Protein AF-A0A954RXR6-F1 (afdb_monomer)

Secondary structure (DSSP, 8-state):
-PPEEEEEEE-GGGHHHHHHHHHTT---HHHHHHHHHHHHH---EEEEE-SS-HHHHHHHHHHHHHHHHHTT--EEEEEE---TT-TT--GGG--HHHHHHHHHHHHHHHHHHHHHHHHHHS--PPPPPHHHHHHHHHHHHS-GGGS-HHHHHHHHHHHHHHHHHHHHHHHHHHSGGGGGHHHHHHHHHHTT-HHHHHHHHHHHHHHHHHT---S-HHHHHHHHHHS-TTTTHHHHHHHHT----HHHHHHHHHHHHHHHTT--

Radius of gyration: 27.46 Å; Cα contacts (8 Å, |Δi|>4): 231; chains: 1; bounding box: 42×41×80 Å

pLDDT: mean 80.25, std 19.99, range [37.34, 98.75]

Mean predicted aligned error: 12.58 Å

Foldseek 3Di:
DAWKKKWKFWQDPPCDPLVVVVCVVDPDPVVVVQSVVCNVPVDTDIDTDDDDDVLVVLVVVLVVVVSCVVSVTDMDMDIPRDPPVPVVDDRPDDDNVNSVVVSVVVVVVVVVVVVVVVVVVPDDDPPDPPLRVVLVVPPVPDDLVPDDLLSNLLVLLVLLVVQCVVPRVLSCCLDLSVLCLVVNLVSCVVLVVVQLSVLSVVSQVQLVVQPHRDSDNVNSVVSSVSDDPCNRVVSSVSVVPDPDPSSVSSSVVSVVVCVVVVVD

Nearest PDB structures (foldseek):
  1r6o-assembly1_C  TM=4.547E-01  e=3.604E+00  Escherichia coli
  4rjv-assembly2_C  TM=4.772E-01  e=6.068E+00  synthetic construct
  3d54-assembly1_J  TM=3.091E-01  e=2.926E+00  Thermotoga maritima

Sequence (264 aa):
MSVYSLELTIDAGDMAAKAFRAFKRFDNTVVMGTALQLMRERKPLSIHLDRPDRAEVLARLVKLLDELNQLGISHNISVNNVPRSSYLWNPSSWQHADVVSALAEAVAVREERRQAAERMKDYVPPETPPARKLLDQRWRDIEFSDLMASERNYIYIWAMRAEVYNGGFAAFFDNSTGDDVLETQSALTSIGSDDVRSILSDALQLLETAGGYSTDREVRWETTSQLAEDAFTELNERYYNTAEDVVGIAFRLVEADYESEGLL

Structure (mmCIF, N/CA/C/O backbone):
data_AF-A0A954RXR6-F1
#
_entry.id   AF-A0A954RXR6-F1
#
loop_
_atom_site.group_PDB
_atom_site.id
_atom_site.type_symbol
_atom_site.label_atom_id
_atom_site.label_alt_id
_atom_site.label_comp_id
_atom_site.label_asym_id
_atom_site.label_entity_id
_atom_site.label_seq_id
_atom_site.pdbx_PDB_ins_code
_atom_site.Cartn_x
_atom_site.Cartn_y
_atom_site.Cartn_z
_atom_site.occupancy
_atom_site.B_iso_or_equiv
_atom_site.auth_seq_id
_atom_site.auth_comp_id
_atom_site.auth_asym_id
_atom_site.auth_atom_id
_atom_site.pdbx_PDB_model_num
ATOM 1 N N . MET A 1 1 ? 5.296 9.891 25.918 1.00 37.62 1 MET A N 1
ATOM 2 C CA . MET A 1 1 ? 5.408 8.703 26.793 1.00 37.62 1 MET A CA 1
ATOM 3 C C . MET A 1 1 ? 4.105 8.612 27.581 1.00 37.62 1 MET A C 1
ATOM 5 O O . MET A 1 1 ? 3.841 9.508 28.367 1.00 37.62 1 MET A O 1
ATOM 9 N N . SER A 1 2 ? 3.223 7.656 27.277 1.00 37.34 2 SER A N 1
ATOM 10 C CA . SER A 1 2 ? 1.881 7.601 27.892 1.00 37.34 2 SER A CA 1
ATOM 11 C C . SER A 1 2 ? 1.914 6.763 29.170 1.00 37.34 2 SER A C 1
ATOM 13 O O . SER A 1 2 ? 2.226 5.567 29.094 1.00 37.34 2 SER A O 1
ATOM 15 N N . VAL A 1 3 ? 1.610 7.401 30.302 1.00 42.22 3 VAL A N 1
ATOM 16 C CA . VAL A 1 3 ? 1.493 6.800 31.640 1.00 42.22 3 VAL A CA 1
ATOM 17 C C . VAL A 1 3 ? 0.039 6.379 31.847 1.00 42.22 3 VAL A C 1
ATOM 19 O O . VAL A 1 3 ? -0.867 7.181 31.634 1.00 42.22 3 VAL A O 1
ATOM 22 N N . TYR A 1 4 ? -0.185 5.123 32.228 1.00 44.47 4 TYR A N 1
ATOM 23 C CA . TYR A 1 4 ? -1.515 4.590 32.528 1.00 44.47 4 TYR A CA 1
ATOM 24 C C . TYR A 1 4 ? -1.700 4.574 34.047 1.00 44.47 4 TYR A C 1
ATOM 26 O O . TYR A 1 4 ? -0.813 4.127 34.776 1.00 44.47 4 TYR A O 1
ATOM 34 N N . SER A 1 5 ? -2.843 5.051 34.537 1.00 45.97 5 SER A N 1
ATOM 35 C CA . SER A 1 5 ? -3.182 5.020 35.965 1.00 45.97 5 SER A CA 1
ATOM 36 C C . SER A 1 5 ? -4.445 4.196 36.179 1.00 45.97 5 SER A C 1
ATOM 38 O O . SER A 1 5 ? -5.494 4.528 35.626 1.00 45.97 5 SER A O 1
ATOM 40 N N . LEU A 1 6 ? -4.347 3.138 36.983 1.00 48.78 6 LEU A N 1
ATOM 41 C CA . LEU A 1 6 ? -5.498 2.349 37.404 1.00 48.78 6 LEU A CA 1
ATOM 42 C C . LEU A 1 6 ? -5.825 2.706 38.854 1.00 48.78 6 LEU A C 1
ATOM 44 O O . LEU A 1 6 ? -4.967 2.608 39.731 1.00 48.78 6 LEU A O 1
ATOM 48 N N . GLU A 1 7 ? -7.054 3.127 39.117 1.00 53.41 7 GLU A N 1
ATOM 49 C CA . GLU A 1 7 ? -7.506 3.428 40.472 1.00 53.41 7 GLU A CA 1
ATOM 50 C C . GLU A 1 7 ? -8.475 2.341 40.933 1.00 53.41 7 GLU A C 1
ATOM 52 O O . GLU A 1 7 ? -9.504 2.074 40.313 1.00 53.41 7 GLU A O 1
ATOM 57 N N . LEU A 1 8 ? -8.121 1.677 42.031 1.00 54.06 8 LEU A N 1
ATOM 58 C CA . LEU A 1 8 ? -8.953 0.681 42.686 1.00 54.06 8 LEU A CA 1
ATOM 59 C C . LEU A 1 8 ? -9.543 1.313 43.946 1.00 54.06 8 LEU A C 1
ATOM 61 O O . LEU A 1 8 ? -8.844 1.594 44.922 1.00 54.06 8 LEU A O 1
ATOM 65 N N . THR A 1 9 ? -10.854 1.514 43.952 1.00 56.56 9 THR A N 1
ATOM 66 C CA . THR A 1 9 ? -11.555 2.005 45.139 1.00 56.56 9 THR A CA 1
ATOM 67 C C . THR A 1 9 ? -12.177 0.823 45.873 1.00 56.56 9 THR A C 1
ATOM 69 O O . THR A 1 9 ? -13.014 0.111 45.321 1.00 56.56 9 THR A O 1
ATOM 72 N N . ILE A 1 10 ? -11.767 0.608 47.124 1.00 55.91 10 ILE A N 1
ATOM 73 C CA . ILE A 1 10 ? -12.285 -0.454 47.998 1.00 55.91 10 ILE A CA 1
ATOM 74 C C . ILE A 1 10 ? -13.088 0.206 49.124 1.00 55.91 10 ILE A C 1
ATOM 76 O O . ILE A 1 10 ? -12.590 1.130 49.769 1.00 55.91 10 ILE A O 1
ATOM 80 N N . ASP A 1 11 ? -14.322 -0.248 49.357 1.00 55.53 11 ASP A N 1
ATOM 81 C CA . ASP A 1 11 ? -15.199 0.336 50.378 1.00 55.53 11 ASP A CA 1
ATOM 82 C C . ASP A 1 11 ? -14.751 -0.068 51.796 1.00 55.53 11 ASP A C 1
ATOM 84 O O . ASP A 1 11 ? -14.522 -1.240 52.104 1.00 55.53 11 ASP A O 1
ATOM 88 N N . ALA A 1 12 ? -14.594 0.920 52.678 1.00 48.72 12 ALA A N 1
ATOM 89 C CA . ALA A 1 12 ? -13.871 0.791 53.942 1.00 48.72 12 ALA A CA 1
ATOM 90 C C . ALA A 1 12 ? -14.661 0.146 55.088 1.00 48.72 12 ALA A C 1
ATOM 92 O O . ALA A 1 12 ? -14.090 -0.086 56.157 1.00 48.72 12 ALA A O 1
ATOM 93 N N . GLY A 1 13 ? -15.943 -0.162 54.880 1.00 50.41 13 GLY A N 1
ATOM 94 C CA . GLY A 1 13 ? -16.860 -0.595 55.938 1.00 50.41 13 GLY A CA 1
ATOM 95 C C . GLY A 1 13 ? -16.486 -1.899 56.656 1.00 50.41 13 GLY A C 1
ATOM 96 O O . GLY A 1 13 ? -16.811 -2.039 57.831 1.00 50.41 13 GLY A O 1
ATOM 97 N N . ASP A 1 14 ? -15.767 -2.823 56.000 1.00 51.50 14 ASP A N 1
ATOM 98 C CA . ASP A 1 14 ? -15.504 -4.184 56.526 1.00 51.50 14 ASP A CA 1
ATOM 99 C C . ASP A 1 14 ? -14.027 -4.644 56.364 1.00 51.50 14 ASP A C 1
ATOM 101 O O . ASP A 1 14 ? -13.669 -5.814 56.532 1.00 51.50 14 ASP A O 1
ATOM 105 N N . MET A 1 15 ? -13.132 -3.709 56.014 1.00 55.62 15 MET A N 1
ATOM 106 C CA . MET A 1 15 ? -11.795 -4.003 55.471 1.00 55.62 15 MET A CA 1
ATOM 107 C C . MET A 1 15 ? -10.780 -4.561 56.478 1.00 55.62 15 MET A C 1
ATOM 109 O O . MET A 1 15 ? -10.054 -5.500 56.154 1.00 55.62 15 MET A O 1
ATOM 113 N N . ALA A 1 16 ? -10.672 -3.998 57.684 1.00 53.75 16 ALA A N 1
ATOM 114 C CA . ALA A 1 16 ? -9.469 -4.201 58.501 1.00 53.75 16 ALA A CA 1
ATOM 115 C C . ALA A 1 16 ? -9.267 -5.664 58.939 1.00 53.75 16 ALA A C 1
ATOM 117 O O . ALA A 1 16 ? -8.151 -6.173 58.924 1.00 53.75 16 ALA A O 1
ATOM 118 N N . ALA A 1 17 ? -10.342 -6.382 59.277 1.00 53.72 17 ALA A N 1
ATOM 119 C CA . ALA A 1 17 ? -10.245 -7.753 59.785 1.00 53.72 17 ALA A CA 1
ATOM 120 C C . ALA A 1 17 ? -10.218 -8.830 58.683 1.00 53.72 17 ALA A C 1
ATOM 122 O O . ALA A 1 17 ? -9.733 -9.945 58.919 1.00 53.72 17 ALA A O 1
ATOM 123 N N . LYS A 1 18 ? -10.762 -8.536 57.496 1.00 57.22 18 LYS A N 1
ATOM 124 C CA . LYS A 1 18 ? -10.796 -9.460 56.350 1.00 57.22 18 LYS A CA 1
ATOM 125 C C . LYS A 1 18 ? -9.555 -9.298 55.469 1.00 57.22 18 LYS A C 1
ATOM 127 O O . LYS A 1 18 ? -8.906 -10.300 55.173 1.00 57.22 18 LYS A O 1
ATOM 132 N N . ALA A 1 19 ? -9.139 -8.061 55.182 1.00 51.59 19 ALA A N 1
ATOM 133 C CA . ALA A 1 19 ? -7.899 -7.777 54.460 1.00 51.59 19 ALA A CA 1
ATOM 134 C C . ALA A 1 19 ? -6.672 -8.270 55.246 1.00 51.59 19 ALA A C 1
ATOM 136 O O . ALA A 1 19 ? -5.849 -9.002 54.712 1.00 51.59 19 ALA A O 1
ATOM 137 N N . PHE A 1 20 ? -6.586 -8.017 56.556 1.00 51.72 20 PHE A N 1
ATOM 138 C CA . PHE A 1 20 ? -5.444 -8.486 57.356 1.00 51.72 20 PHE A CA 1
ATOM 139 C C . PHE A 1 20 ? -5.279 -10.022 57.353 1.00 51.72 20 PHE A C 1
ATOM 141 O O . PHE A 1 20 ? -4.159 -10.529 57.411 1.00 51.72 20 PHE A O 1
ATOM 148 N N . ARG A 1 21 ? -6.378 -10.785 57.235 1.00 56.41 21 ARG A N 1
ATOM 149 C CA . ARG A 1 21 ? -6.345 -12.258 57.144 1.00 56.41 21 ARG A CA 1
ATOM 150 C C . ARG A 1 21 ? -5.925 -12.776 55.769 1.00 56.41 21 ARG A C 1
ATOM 152 O O . ARG A 1 21 ? -5.220 -13.781 55.710 1.00 56.41 21 ARG A O 1
ATOM 159 N N . ALA A 1 22 ? -6.322 -12.102 54.695 1.00 49.00 22 ALA A N 1
ATOM 160 C CA . ALA A 1 22 ? -5.914 -12.451 53.337 1.00 49.00 22 ALA A CA 1
ATOM 161 C C . ALA A 1 22 ? -4.432 -12.127 53.081 1.00 49.00 22 ALA A C 1
ATOM 163 O O . ALA A 1 22 ? -3.696 -12.946 52.539 1.00 49.00 22 ALA A O 1
ATOM 164 N N . PHE A 1 23 ? -3.961 -10.983 53.582 1.00 51.28 23 PHE A N 1
ATOM 165 C CA . PHE A 1 23 ? -2.607 -10.483 53.335 1.00 51.28 23 PHE A CA 1
ATOM 166 C C . PHE A 1 23 ? -1.520 -11.244 54.102 1.00 51.28 23 PHE A C 1
ATOM 168 O O . PHE A 1 23 ? -0.406 -11.380 53.609 1.00 51.28 23 PHE A O 1
ATOM 175 N N . LYS A 1 24 ? -1.832 -11.825 55.270 1.00 48.25 24 LYS A N 1
ATOM 176 C CA . LYS A 1 24 ? -0.881 -12.642 56.049 1.00 48.25 24 LYS A CA 1
ATOM 177 C C . LYS A 1 24 ? -0.437 -13.931 55.332 1.00 48.25 24 LYS A C 1
ATOM 179 O O . LYS A 1 24 ? 0.498 -14.581 55.787 1.00 48.25 24 LYS A O 1
ATOM 184 N N . ARG A 1 25 ? -1.119 -14.320 54.247 1.00 51.69 25 ARG A N 1
ATOM 185 C CA . ARG A 1 25 ? -0.745 -15.459 53.391 1.00 51.69 25 ARG A CA 1
ATOM 186 C C . ARG A 1 25 ? 0.240 -15.088 52.281 1.00 51.69 25 ARG A C 1
ATOM 188 O O . ARG A 1 25 ? 0.787 -15.990 51.656 1.00 51.69 25 ARG A O 1
ATOM 195 N N . PHE A 1 26 ? 0.472 -13.800 52.044 1.00 46.09 26 PHE A N 1
ATOM 196 C CA . PHE A 1 26 ? 1.378 -13.323 51.012 1.00 46.09 26 PHE A CA 1
ATOM 197 C C . PHE A 1 26 ? 2.662 -12.806 51.650 1.00 46.09 26 PHE A C 1
ATOM 199 O O . PHE A 1 26 ? 2.661 -11.801 52.357 1.00 46.09 26 PHE A O 1
ATOM 206 N N . ASP A 1 27 ? 3.771 -13.483 51.365 1.00 45.16 27 ASP A N 1
ATOM 207 C CA . ASP A 1 27 ? 5.121 -13.038 51.713 1.00 45.16 27 ASP A CA 1
ATOM 208 C C . ASP A 1 27 ? 5.550 -11.907 50.756 1.00 45.16 27 ASP A C 1
ATOM 210 O O . ASP A 1 27 ? 6.427 -12.059 49.910 1.00 45.16 27 ASP A O 1
ATOM 214 N N . ASN A 1 28 ? 4.807 -10.794 50.772 1.00 49.03 28 ASN A N 1
ATOM 215 C CA . ASN A 1 28 ? 4.998 -9.687 49.840 1.00 49.03 28 ASN A CA 1
ATOM 216 C C . ASN A 1 28 ? 4.894 -8.336 50.563 1.00 49.03 28 ASN A C 1
ATOM 218 O O . ASN A 1 28 ? 3.813 -7.817 50.856 1.00 49.03 28 ASN A O 1
ATOM 222 N N . THR A 1 29 ? 6.060 -7.773 50.869 1.00 47.12 29 THR A N 1
ATOM 223 C CA . THR A 1 29 ? 6.257 -6.577 51.702 1.00 47.12 29 THR A CA 1
ATOM 224 C C . THR A 1 29 ? 5.666 -5.302 51.101 1.00 47.12 29 THR A C 1
ATOM 226 O O . THR A 1 29 ? 5.204 -4.441 51.848 1.00 47.12 29 THR A O 1
ATOM 229 N N . VAL A 1 30 ? 5.605 -5.196 49.770 1.00 47.03 30 VAL A N 1
ATOM 230 C CA . VAL A 1 30 ? 5.020 -4.035 49.073 1.00 47.03 30 VAL A CA 1
ATOM 231 C C . VAL A 1 30 ? 3.515 -3.958 49.333 1.00 47.03 30 VAL A C 1
ATOM 233 O O . VAL A 1 30 ? 2.985 -2.920 49.715 1.00 47.03 30 VAL A O 1
ATOM 236 N N . VAL A 1 31 ? 2.840 -5.099 49.222 1.00 49.59 31 VAL A N 1
ATOM 237 C CA . VAL A 1 31 ? 1.384 -5.229 49.332 1.00 49.59 31 VAL A CA 1
ATOM 238 C C . VAL A 1 31 ? 0.925 -5.007 50.785 1.00 49.59 31 VAL A C 1
ATOM 240 O O . VAL A 1 31 ? -0.068 -4.321 51.028 1.00 49.59 31 VAL A O 1
ATOM 243 N N . MET A 1 32 ? 1.707 -5.471 51.768 1.00 48.19 32 MET A N 1
ATOM 244 C CA . MET A 1 32 ? 1.456 -5.216 53.194 1.00 48.19 32 MET A CA 1
ATOM 245 C C . MET A 1 32 ? 1.643 -3.735 53.578 1.00 48.19 32 MET A C 1
ATOM 247 O O . MET A 1 32 ? 0.837 -3.192 54.337 1.00 48.19 32 MET A O 1
ATOM 251 N N . GLY A 1 33 ? 2.669 -3.065 53.038 1.00 54.44 33 GLY A N 1
ATOM 252 C CA . GLY A 1 33 ? 2.893 -1.631 53.260 1.00 54.44 33 GLY A CA 1
ATOM 253 C C . GLY A 1 33 ? 1.735 -0.781 52.735 1.00 54.44 33 GLY A C 1
ATOM 254 O O . GLY A 1 33 ? 1.213 0.078 53.446 1.00 54.44 33 GLY A O 1
ATOM 255 N N . THR A 1 34 ? 1.258 -1.100 51.532 1.00 50.44 34 THR A N 1
ATOM 256 C CA . THR A 1 34 ? 0.109 -0.441 50.906 1.00 50.44 34 THR A CA 1
ATOM 257 C C . THR A 1 34 ? -1.194 -0.684 51.677 1.00 50.44 34 THR A C 1
ATOM 259 O O . THR A 1 34 ? -1.939 0.261 51.925 1.00 50.44 34 THR A O 1
ATOM 262 N N . ALA A 1 35 ? -1.458 -1.909 52.145 1.00 51.75 35 ALA A N 1
ATOM 263 C CA . ALA A 1 35 ? -2.649 -2.214 52.946 1.00 51.75 35 ALA A CA 1
ATOM 264 C C . ALA A 1 35 ? -2.675 -1.477 54.294 1.00 51.75 35 ALA A C 1
ATOM 266 O O . ALA A 1 35 ? -3.722 -0.979 54.712 1.00 51.75 35 ALA A O 1
ATOM 267 N N . LEU A 1 36 ? -1.527 -1.369 54.969 1.00 56.09 36 LEU A N 1
ATOM 268 C CA . LEU A 1 36 ? -1.397 -0.600 56.210 1.00 56.09 36 LEU A CA 1
ATOM 269 C C . LEU A 1 36 ? -1.614 0.899 55.981 1.00 56.09 36 LEU A C 1
ATOM 271 O O . LEU A 1 36 ? -2.236 1.560 56.814 1.00 56.09 36 LEU A O 1
ATOM 275 N N . GLN A 1 37 ? -1.160 1.429 54.845 1.00 55.00 37 GLN A N 1
ATOM 276 C CA . GLN A 1 37 ? -1.387 2.824 54.479 1.00 55.00 37 GLN A CA 1
ATOM 277 C C . GLN A 1 37 ? -2.867 3.109 54.173 1.00 55.00 37 GLN A C 1
ATOM 279 O O . GLN A 1 37 ? -3.419 4.090 54.673 1.00 55.00 37 GLN A O 1
ATOM 284 N N . LEU A 1 38 ? -3.551 2.206 53.467 1.00 52.38 38 LEU A N 1
ATOM 285 C CA . LEU A 1 38 ? -4.991 2.302 53.190 1.00 52.38 38 LEU A CA 1
ATOM 286 C C . LEU A 1 38 ? -5.844 2.228 54.461 1.00 52.38 38 LEU A C 1
ATOM 288 O O . LEU A 1 38 ? -6.765 3.028 54.639 1.00 52.38 38 LEU A O 1
ATOM 292 N N . MET A 1 39 ? -5.504 1.314 55.377 1.00 54.66 39 MET A N 1
ATOM 293 C CA . MET A 1 39 ? -6.164 1.206 56.682 1.00 54.66 39 MET A CA 1
ATOM 294 C C . MET A 1 39 ? -6.007 2.482 57.519 1.00 54.66 39 MET A C 1
ATOM 296 O O . MET A 1 39 ? -6.901 2.820 58.295 1.00 54.66 39 MET A O 1
ATOM 300 N N . ARG A 1 40 ? -4.890 3.202 57.358 1.00 58.88 40 ARG A N 1
ATOM 301 C CA . ARG A 1 40 ? -4.598 4.430 58.104 1.00 58.88 40 ARG A CA 1
ATOM 302 C C . ARG A 1 40 ? -5.270 5.668 57.510 1.00 58.88 40 ARG A C 1
ATOM 304 O O . ARG A 1 40 ? -5.660 6.551 58.268 1.00 58.88 40 ARG A O 1
ATOM 311 N N . GLU A 1 41 ? -5.406 5.741 56.188 1.00 58.28 41 GLU A N 1
ATOM 312 C CA . GLU A 1 41 ? -5.850 6.962 55.502 1.00 58.28 41 GLU A CA 1
ATOM 313 C C . GLU A 1 41 ? -7.317 6.941 55.036 1.00 58.28 41 GLU A C 1
ATOM 315 O O . GLU A 1 41 ? -7.840 8.004 54.711 1.00 58.28 41 GLU A O 1
ATOM 320 N N . ARG A 1 42 ? -8.001 5.780 55.018 1.00 62.69 42 ARG A N 1
ATOM 321 C CA . ARG A 1 42 ? -9.360 5.616 54.440 1.00 62.69 42 ARG A CA 1
ATOM 322 C C . ARG A 1 42 ? -9.491 6.183 53.013 1.00 62.69 42 ARG A C 1
ATOM 324 O O . ARG A 1 42 ? -10.559 6.649 52.624 1.00 62.69 42 ARG A O 1
ATOM 331 N N . LYS A 1 43 ? -8.402 6.182 52.244 1.00 56.75 43 LYS A N 1
ATOM 332 C CA . LYS A 1 43 ? -8.368 6.687 50.867 1.00 56.75 43 LYS A CA 1
ATOM 333 C C . LYS A 1 43 ? -8.489 5.540 49.855 1.00 56.75 43 LYS A C 1
ATOM 335 O O . LYS A 1 43 ? -8.107 4.418 50.190 1.00 56.75 43 LYS A O 1
ATOM 340 N N . PRO A 1 44 ? -8.984 5.817 48.634 1.00 54.59 44 PRO A N 1
ATOM 341 C CA . PRO A 1 44 ? -8.892 4.883 47.515 1.00 54.59 44 PRO A CA 1
ATOM 342 C C . PRO A 1 44 ? -7.437 4.479 47.240 1.00 54.59 44 PRO A C 1
ATOM 344 O O . PRO A 1 44 ? -6.515 5.267 47.466 1.00 54.59 44 PRO A O 1
ATOM 347 N N . LEU A 1 45 ? -7.232 3.258 46.743 1.00 56.28 45 LEU A N 1
ATOM 348 C CA . LEU A 1 45 ? -5.922 2.778 46.322 1.00 56.28 45 LEU A CA 1
ATOM 349 C C . LEU A 1 45 ? -5.685 3.146 44.853 1.00 56.28 45 LEU A C 1
ATOM 351 O O . LEU A 1 45 ? -6.220 2.503 43.954 1.00 56.28 45 LEU A O 1
ATOM 355 N N . SER A 1 46 ? -4.823 4.124 44.591 1.00 55.53 46 SER A N 1
ATOM 356 C CA . SER A 1 46 ? -4.350 4.394 43.228 1.00 55.53 46 SER A CA 1
ATOM 357 C C . SER A 1 46 ? -3.098 3.558 42.948 1.00 55.53 46 SER A C 1
ATOM 359 O O . SER A 1 46 ? -2.074 3.716 43.616 1.00 55.53 46 SER A O 1
ATOM 361 N N . ILE A 1 47 ? -3.170 2.644 41.975 1.00 57.97 47 ILE A N 1
ATOM 362 C CA . ILE A 1 47 ? -2.027 1.847 41.516 1.00 57.97 47 ILE A CA 1
ATOM 363 C C . ILE A 1 47 ? -1.509 2.481 40.222 1.00 57.97 47 ILE A C 1
ATOM 365 O O . ILE A 1 47 ? -2.100 2.355 39.147 1.00 57.97 47 ILE A O 1
ATOM 369 N N . HIS A 1 48 ? -0.375 3.170 40.319 1.00 53.09 48 HIS A N 1
ATOM 370 C CA . HIS A 1 48 ? 0.314 3.698 39.147 1.00 53.09 48 HIS A CA 1
ATOM 371 C C . HIS A 1 48 ? 1.131 2.593 38.480 1.00 53.09 48 HIS A C 1
ATOM 373 O O . HIS A 1 48 ? 1.967 1.954 39.117 1.00 53.09 48 HIS A O 1
ATOM 379 N N . LEU A 1 49 ? 0.871 2.364 37.194 1.00 56.06 49 LEU A N 1
ATOM 380 C CA . LEU A 1 49 ? 1.502 1.308 36.413 1.00 56.06 49 LEU A CA 1
ATOM 381 C C . LEU A 1 49 ? 2.419 1.947 35.374 1.00 56.06 49 LEU A C 1
ATOM 383 O O . LEU A 1 49 ? 2.035 2.153 34.220 1.00 56.06 49 LEU A O 1
ATOM 387 N N . ASP A 1 50 ? 3.639 2.266 35.797 1.00 44.50 50 ASP A N 1
ATOM 388 C CA . ASP A 1 50 ? 4.722 2.587 34.871 1.00 44.50 50 ASP A CA 1
ATOM 389 C C . ASP A 1 50 ? 5.285 1.273 34.288 1.00 44.50 50 ASP A C 1
ATOM 391 O O . ASP A 1 50 ? 5.498 0.300 35.003 1.00 44.50 50 ASP A O 1
ATOM 395 N N . ARG A 1 51 ? 5.411 1.211 32.959 1.00 58.84 51 ARG A N 1
ATOM 396 C CA . ARG A 1 51 ? 5.638 0.021 32.090 1.00 58.84 51 ARG A CA 1
ATOM 397 C C . ARG A 1 51 ? 6.829 -0.910 32.472 1.00 58.84 51 ARG A C 1
ATOM 399 O O . ARG A 1 51 ? 7.705 -0.444 33.192 1.00 58.84 51 ARG A O 1
ATOM 406 N N . PRO A 1 52 ? 7.010 -2.125 31.863 1.00 52.25 52 PRO A N 1
ATOM 407 C CA . PRO A 1 52 ? 6.165 -2.900 30.936 1.00 52.25 52 PRO A CA 1
ATOM 408 C C . PRO A 1 52 ? 6.006 -4.391 31.341 1.00 52.25 52 PRO A C 1
ATOM 410 O O . PRO A 1 52 ? 6.906 -5.193 31.137 1.00 52.25 52 PRO A O 1
ATOM 413 N N . ASP A 1 53 ? 4.820 -4.803 31.770 1.00 60.62 53 ASP A N 1
ATOM 414 C CA . ASP A 1 53 ? 4.193 -6.044 31.289 1.00 60.62 53 ASP A CA 1
ATOM 415 C C . ASP A 1 53 ? 2.708 -5.939 31.633 1.00 60.62 53 ASP A C 1
ATOM 417 O O . ASP A 1 53 ? 2.257 -6.320 32.714 1.00 60.62 53 ASP A O 1
ATOM 421 N N . ARG A 1 54 ? 1.940 -5.322 30.725 1.00 63.03 54 ARG A N 1
ATOM 422 C CA . ARG A 1 54 ? 0.499 -5.112 30.924 1.00 63.03 54 ARG A CA 1
ATOM 423 C C . ARG A 1 54 ? -0.210 -6.408 31.296 1.00 63.03 54 ARG A C 1
ATOM 425 O O . ARG A 1 54 ? -1.101 -6.373 32.129 1.00 63.03 54 ARG A O 1
ATOM 432 N N . ALA A 1 55 ? 0.191 -7.531 30.708 1.00 57.50 55 ALA A N 1
ATOM 433 C CA . ALA A 1 55 ? -0.453 -8.808 30.963 1.00 57.50 55 ALA A CA 1
ATOM 434 C C . ALA A 1 55 ? -0.111 -9.351 32.358 1.00 57.50 55 ALA A C 1
ATOM 436 O O . ALA A 1 55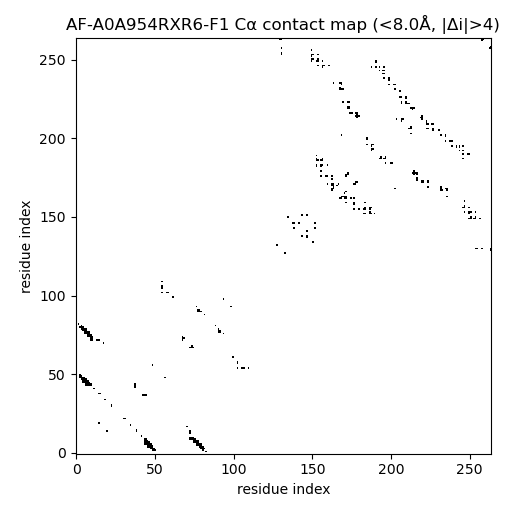 ? -0.999 -9.866 33.027 1.00 57.50 55 ALA A O 1
ATOM 437 N N . GLU A 1 56 ? 1.122 -9.185 32.845 1.00 64.69 56 GLU A N 1
ATOM 438 C CA . GLU A 1 56 ? 1.467 -9.581 34.219 1.00 64.69 56 GLU A CA 1
ATOM 439 C C . GLU A 1 56 ? 0.739 -8.716 35.254 1.00 64.69 56 GLU A C 1
ATOM 441 O O . GLU A 1 56 ? 0.180 -9.218 36.230 1.00 64.69 56 GLU A O 1
ATOM 446 N N . VAL A 1 57 ? 0.711 -7.407 35.021 1.00 67.06 57 VAL A N 1
ATOM 447 C CA . VAL A 1 57 ? 0.017 -6.455 35.885 1.00 67.06 57 VAL A CA 1
ATOM 448 C C . VAL A 1 57 ? -1.482 -6.740 35.933 1.00 67.06 57 VAL A C 1
ATOM 450 O O . VAL A 1 57 ? -2.062 -6.781 37.017 1.00 67.06 57 VAL A O 1
ATOM 453 N N . LEU A 1 58 ? -2.105 -6.982 34.781 1.00 65.06 58 LEU A N 1
ATOM 454 C CA . LEU A 1 58 ? -3.522 -7.311 34.720 1.00 65.06 58 LEU A CA 1
ATOM 455 C C . LEU A 1 58 ? -3.816 -8.691 35.328 1.00 65.06 58 LEU A C 1
ATOM 457 O O . LEU A 1 58 ? -4.809 -8.828 36.033 1.00 65.06 58 LEU A O 1
ATOM 461 N N . ALA A 1 59 ? -2.943 -9.690 35.151 1.00 67.31 59 ALA A N 1
ATOM 462 C CA . ALA A 1 59 ? -3.084 -10.994 35.807 1.00 67.31 59 ALA A CA 1
ATOM 463 C C . ALA A 1 59 ? -3.019 -10.879 37.338 1.00 67.31 59 ALA A C 1
ATOM 465 O O . ALA A 1 59 ? -3.808 -11.503 38.050 1.00 67.31 59 ALA A O 1
ATOM 466 N N . ARG A 1 60 ? -2.114 -10.040 37.859 1.00 70.81 60 ARG A N 1
ATOM 467 C CA . ARG A 1 60 ? -2.049 -9.718 39.293 1.00 70.81 60 ARG A CA 1
ATOM 468 C C . ARG A 1 60 ? -3.301 -8.980 39.763 1.00 70.81 60 ARG A C 1
ATOM 470 O O . ARG A 1 60 ? -3.776 -9.261 40.860 1.00 70.81 60 ARG A O 1
ATOM 477 N N . LEU A 1 61 ? -3.837 -8.074 38.942 1.00 71.88 61 LEU A N 1
ATOM 478 C CA . LEU A 1 61 ? -5.074 -7.360 39.240 1.00 71.88 61 LEU A CA 1
ATOM 479 C C . LEU A 1 61 ? -6.259 -8.328 39.311 1.00 71.88 61 LEU A C 1
ATOM 481 O O . LEU A 1 61 ? -6.938 -8.343 40.325 1.00 71.88 61 LEU A O 1
ATOM 485 N N . VAL A 1 62 ? -6.467 -9.192 38.315 1.00 70.88 62 VAL A N 1
ATOM 486 C CA . VAL A 1 62 ? -7.577 -10.163 38.330 1.00 70.88 62 VAL A CA 1
ATOM 487 C C . VAL A 1 62 ? -7.484 -11.122 39.508 1.00 70.88 62 VAL A C 1
ATOM 489 O O . VAL A 1 62 ? -8.477 -11.316 40.202 1.00 70.88 62 VAL A O 1
ATOM 492 N N . LYS A 1 63 ? -6.285 -11.616 39.833 1.00 75.50 63 LYS A N 1
ATOM 493 C CA . LYS A 1 63 ? -6.090 -12.425 41.041 1.00 75.50 63 LYS A CA 1
ATOM 494 C C . LYS A 1 63 ? -6.492 -11.672 42.317 1.00 75.50 63 LYS A C 1
ATOM 496 O O . LYS A 1 63 ? -7.146 -12.245 43.184 1.00 75.50 63 LYS A O 1
ATOM 501 N N . LEU A 1 64 ? -6.119 -10.396 42.434 1.00 74.50 64 LEU A N 1
ATOM 502 C CA . LEU A 1 64 ? -6.509 -9.557 43.569 1.00 74.50 64 LEU A CA 1
ATOM 503 C C . LEU A 1 64 ? -8.034 -9.381 43.639 1.00 74.50 64 LEU A C 1
ATOM 505 O O . LEU A 1 64 ? -8.603 -9.483 44.723 1.00 74.50 64 LEU A O 1
ATOM 509 N N . LEU A 1 65 ? -8.698 -9.139 42.507 1.00 73.12 65 LEU A N 1
ATOM 510 C CA . LEU A 1 65 ? -10.151 -8.954 42.450 1.00 73.12 65 LEU A CA 1
ATOM 511 C C . LEU A 1 65 ? -10.911 -10.237 42.817 1.00 73.12 65 LEU A C 1
ATOM 513 O O . LEU A 1 65 ? -11.844 -10.181 43.619 1.00 73.12 65 LEU A O 1
ATOM 517 N N . ASP A 1 66 ? -10.474 -11.393 42.312 1.00 73.31 66 ASP A N 1
ATOM 518 C CA . ASP A 1 66 ? -11.040 -12.700 42.665 1.00 73.31 66 ASP A CA 1
ATOM 519 C C . ASP A 1 66 ? -10.935 -12.972 44.171 1.00 73.31 66 ASP A C 1
ATOM 521 O O . ASP A 1 66 ? -11.886 -13.439 44.802 1.00 73.31 66 ASP A O 1
ATOM 525 N N . GLU A 1 67 ? -9.798 -12.640 44.781 1.00 70.00 67 GLU A N 1
ATOM 526 C CA . GLU A 1 67 ? -9.591 -12.800 46.221 1.00 70.00 67 GLU A CA 1
ATOM 527 C C . GLU A 1 67 ? -10.453 -11.828 47.043 1.00 70.00 67 GLU A C 1
ATOM 529 O O . GLU A 1 67 ? -11.036 -12.232 48.053 1.00 70.00 67 GLU A O 1
ATOM 534 N N . LEU A 1 68 ? -10.601 -10.570 46.608 1.00 70.56 68 LEU A N 1
ATOM 535 C CA . LEU A 1 68 ? -11.520 -9.612 47.237 1.00 70.56 68 LEU A CA 1
ATOM 536 C C . LEU A 1 68 ? -12.974 -10.108 47.167 1.00 70.56 68 LEU A C 1
ATOM 538 O O . LEU A 1 68 ? -13.683 -10.058 48.177 1.00 70.56 68 LEU A O 1
ATOM 542 N N . ASN A 1 69 ? -13.390 -10.668 46.028 1.00 70.12 69 ASN A N 1
ATOM 543 C CA . ASN A 1 69 ? -14.708 -11.279 45.852 1.00 70.12 69 ASN A CA 1
ATOM 544 C C . ASN A 1 69 ? -14.926 -12.471 46.796 1.00 70.12 69 ASN A C 1
ATOM 546 O O . ASN A 1 69 ? -15.956 -12.541 47.467 1.00 70.12 69 ASN A O 1
ATOM 550 N N . GLN A 1 70 ? -13.950 -13.377 46.925 1.00 73.75 70 GLN A N 1
ATOM 551 C CA . GLN A 1 70 ? -14.033 -14.523 47.846 1.00 73.75 70 GLN A CA 1
ATOM 552 C C . GLN A 1 70 ? -14.168 -14.106 49.319 1.00 73.75 70 GLN A C 1
ATOM 554 O O . GLN A 1 70 ? -14.736 -14.840 50.130 1.00 73.75 70 GLN A O 1
ATOM 559 N N . LEU A 1 71 ? -13.663 -12.926 49.679 1.00 70.81 71 LEU A N 1
ATOM 560 C CA . LEU A 1 71 ? -13.780 -12.354 51.022 1.00 70.81 71 LEU A CA 1
ATOM 561 C C . LEU A 1 71 ? -15.084 -11.562 51.229 1.00 70.81 71 LEU A C 1
ATOM 563 O O . LEU A 1 71 ? -15.335 -11.078 52.340 1.00 70.81 71 LEU A O 1
ATOM 567 N N . GLY A 1 72 ? -15.909 -11.432 50.185 1.00 76.06 72 GLY A N 1
ATOM 568 C CA . GLY A 1 72 ? -17.123 -10.620 50.181 1.00 76.06 72 GLY A CA 1
ATOM 569 C C . GLY A 1 72 ? -16.834 -9.122 50.290 1.00 76.06 72 GLY A C 1
ATOM 570 O O . GLY A 1 72 ? -17.592 -8.410 50.945 1.00 76.06 72 GLY A O 1
ATOM 571 N N . ILE A 1 73 ? -15.707 -8.659 49.737 1.00 69.25 73 ILE A N 1
ATOM 572 C CA . ILE A 1 73 ? -15.303 -7.250 49.754 1.00 69.25 73 ILE A CA 1
ATOM 573 C C . ILE A 1 73 ? -15.724 -6.594 48.435 1.00 69.25 73 ILE A C 1
ATOM 575 O O . ILE A 1 73 ? -15.152 -6.868 47.376 1.00 69.25 73 ILE A O 1
ATOM 579 N N . SER A 1 74 ? -16.697 -5.687 48.518 1.00 70.44 74 SER A N 1
ATOM 580 C CA . SER A 1 74 ? -17.114 -4.849 47.393 1.00 70.44 74 SER A CA 1
ATOM 581 C C . SER A 1 74 ? -15.990 -3.903 46.965 1.00 70.44 74 SER A C 1
ATOM 583 O O . SER A 1 74 ? -15.326 -3.279 47.798 1.00 70.44 74 SER A O 1
ATOM 585 N N . HIS A 1 75 ? -15.792 -3.775 45.659 1.00 70.38 75 HIS A N 1
ATOM 586 C CA . HIS A 1 75 ? -14.760 -2.935 45.065 1.00 70.38 75 HIS A CA 1
ATOM 587 C C . HIS A 1 75 ? -15.246 -2.356 43.734 1.00 70.38 75 HIS A C 1
ATOM 589 O O . HIS A 1 75 ? -16.074 -2.960 43.058 1.00 70.38 75 HIS A O 1
ATOM 595 N N . ASN A 1 76 ? -14.705 -1.197 43.361 1.00 65.56 76 ASN A N 1
ATOM 596 C CA . ASN A 1 76 ? -14.916 -0.557 42.065 1.00 65.56 76 ASN A CA 1
ATOM 597 C C . ASN A 1 76 ? -13.561 -0.272 41.415 1.00 65.56 76 ASN A C 1
ATOM 599 O O . ASN A 1 76 ? -12.625 0.176 42.084 1.00 65.56 76 ASN A O 1
ATOM 603 N N . ILE A 1 77 ? -13.467 -0.505 40.108 1.00 63.62 77 ILE A N 1
ATOM 604 C CA . ILE A 1 77 ? -12.266 -0.239 39.314 1.00 63.62 77 ILE A CA 1
ATOM 605 C C . ILE A 1 77 ? -12.570 0.922 38.384 1.00 63.62 77 ILE A C 1
ATOM 607 O O . ILE A 1 77 ? -13.520 0.854 37.610 1.00 63.62 77 ILE A O 1
ATOM 611 N N . SER A 1 78 ? -11.746 1.963 38.424 1.00 59.66 78 SER A N 1
ATOM 612 C CA . SER A 1 78 ? -11.730 2.998 37.397 1.00 59.66 78 SER A CA 1
ATOM 613 C C . SER A 1 78 ? -10.376 3.000 36.693 1.00 59.66 78 SER A C 1
ATOM 615 O O . SER A 1 78 ? -9.310 2.932 37.308 1.00 59.66 78 SER A O 1
ATOM 617 N N . VAL A 1 79 ? -10.409 3.064 35.363 1.00 57.47 79 VAL A N 1
ATOM 618 C CA . VAL A 1 79 ? -9.202 3.215 34.545 1.00 57.47 79 VAL A CA 1
ATOM 619 C C . VAL A 1 79 ? -9.161 4.651 34.047 1.00 57.47 79 VAL A C 1
ATOM 621 O O . VAL A 1 79 ? -10.014 5.062 33.265 1.00 57.47 79 VAL A O 1
ATOM 624 N N . ASN A 1 80 ? -8.176 5.421 34.502 1.00 52.72 80 ASN A N 1
ATOM 625 C CA . ASN A 1 80 ? -8.008 6.820 34.120 1.00 52.72 80 ASN A CA 1
ATOM 626 C C . ASN A 1 80 ? -6.839 6.960 33.127 1.00 52.72 80 ASN A C 1
ATOM 628 O O . ASN A 1 80 ? -5.865 6.207 33.186 1.00 52.72 80 ASN A O 1
ATOM 632 N N . ASN A 1 81 ? -6.913 7.953 32.232 1.00 48.03 81 ASN A N 1
ATOM 633 C CA . ASN A 1 81 ? -5.880 8.269 31.227 1.00 48.03 81 ASN A CA 1
ATOM 634 C C . ASN A 1 81 ? -5.630 7.182 30.160 1.00 48.03 81 ASN A C 1
ATOM 636 O O . ASN A 1 81 ? -4.486 6.869 29.823 1.00 48.03 81 ASN A O 1
ATOM 640 N N . VAL A 1 82 ? -6.697 6.634 29.573 1.00 50.78 82 VAL A N 1
ATOM 641 C CA . VAL A 1 82 ? -6.586 5.867 28.322 1.00 50.78 82 VAL A CA 1
ATOM 642 C C . VAL A 1 82 ? -6.342 6.859 27.164 1.00 50.78 82 VAL A C 1
ATOM 644 O O . VAL A 1 82 ? -7.053 7.863 27.084 1.00 50.78 82 VAL A O 1
ATOM 647 N N . PRO A 1 83 ? -5.336 6.662 26.286 1.00 39.84 83 PRO A N 1
ATOM 648 C CA . PRO A 1 83 ? -5.100 7.551 25.150 1.00 39.84 83 PRO A CA 1
ATOM 649 C C . PRO A 1 83 ? -6.362 7.712 24.299 1.00 39.84 83 PRO A C 1
ATOM 651 O O . PRO A 1 83 ? -7.062 6.734 24.032 1.00 39.84 83 PRO A O 1
ATOM 654 N N . ARG A 1 84 ? -6.621 8.939 23.830 1.00 41.16 84 ARG A N 1
ATOM 655 C CA . ARG A 1 84 ? -7.794 9.250 22.997 1.00 41.16 84 ARG A CA 1
ATOM 656 C C . ARG A 1 84 ? -7.898 8.363 21.753 1.00 41.16 84 ARG A C 1
ATOM 658 O O . ARG A 1 84 ? -9.001 8.047 21.366 1.00 41.16 84 ARG A O 1
ATOM 665 N N . SER A 1 85 ? -6.807 7.848 21.186 1.00 39.62 85 SER A N 1
ATOM 666 C CA . SER A 1 85 ? -6.862 6.955 20.011 1.00 39.62 85 SER A CA 1
ATOM 667 C C . SER A 1 85 ? -7.481 5.566 20.265 1.00 39.62 85 SER A C 1
ATOM 669 O O . SER A 1 85 ? -7.493 4.733 19.370 1.00 39.62 85 SER A O 1
ATOM 671 N N . SER A 1 86 ? -7.983 5.291 21.471 1.00 43.34 86 SER A N 1
ATOM 672 C CA . SER A 1 86 ? -8.673 4.047 21.844 1.00 43.34 86 SER A CA 1
ATOM 673 C C . SER A 1 86 ? -10.123 4.317 22.270 1.00 43.34 86 SER A C 1
ATOM 675 O O . SER A 1 86 ? -10.560 3.868 23.325 1.00 43.34 86 SER A O 1
ATOM 677 N N . TYR A 1 87 ? -10.885 5.054 21.451 1.00 41.94 87 TYR A N 1
ATOM 678 C CA . TYR A 1 87 ? -12.293 5.417 21.710 1.00 41.94 87 TYR A CA 1
ATOM 679 C C . TYR A 1 87 ? -13.267 4.228 21.854 1.00 41.94 87 TYR A C 1
ATOM 681 O O . TYR A 1 87 ? -14.404 4.430 22.266 1.00 41.94 87 TYR A O 1
ATOM 689 N N . LEU A 1 88 ? -12.818 2.988 21.629 1.00 43.75 88 LEU A N 1
ATOM 690 C CA . LEU A 1 88 ? -13.567 1.775 21.990 1.00 43.75 88 LEU A CA 1
ATOM 691 C C . LEU A 1 88 ? -13.549 1.463 23.503 1.00 43.75 88 LEU A C 1
ATOM 693 O O . LEU A 1 88 ? -14.220 0.538 23.949 1.00 43.75 88 LEU A O 1
ATOM 697 N N . TRP A 1 89 ? -12.795 2.215 24.311 1.00 49.88 89 TRP A N 1
ATOM 698 C CA . TRP A 1 89 ? -12.598 1.948 25.737 1.00 49.88 89 TRP A CA 1
ATOM 699 C C . TRP A 1 89 ? -13.168 3.090 26.589 1.00 49.88 89 TRP A C 1
ATOM 701 O O . TRP A 1 89 ? -12.466 4.054 26.894 1.00 49.88 89 TRP A O 1
ATOM 711 N N . ASN A 1 90 ? -14.438 2.986 27.001 1.00 48.91 90 ASN A N 1
ATOM 712 C CA . ASN A 1 90 ? -15.030 3.860 28.025 1.00 48.91 90 ASN A CA 1
ATOM 713 C C . ASN A 1 90 ? -15.156 3.119 29.377 1.00 48.91 90 ASN A C 1
ATOM 715 O O . ASN A 1 90 ? -16.176 2.477 29.632 1.00 48.91 90 ASN A O 1
ATOM 719 N N . PRO A 1 91 ? -14.150 3.212 30.266 1.00 53.44 91 PRO A N 1
ATOM 720 C CA . PRO A 1 91 ? -14.082 2.439 31.509 1.00 53.44 91 PRO A CA 1
ATOM 721 C C . PRO A 1 91 ? -15.027 2.916 32.621 1.00 53.44 91 PRO A C 1
ATOM 723 O O . PRO A 1 91 ? -15.096 2.278 33.666 1.00 53.44 91 PRO A O 1
ATOM 726 N N . SER A 1 92 ? -15.775 4.010 32.432 1.00 50.38 92 SER A N 1
ATOM 727 C CA . SER A 1 92 ? -16.644 4.580 33.480 1.00 50.38 92 SER A CA 1
ATOM 728 C C . SER A 1 92 ? -17.852 3.708 33.868 1.00 50.38 92 SER A C 1
ATOM 730 O O . SER A 1 92 ? -18.574 4.050 34.802 1.00 50.38 92 SER A O 1
ATOM 732 N N . SER A 1 93 ? -18.065 2.581 33.183 1.00 56.47 93 SER A N 1
ATOM 733 C CA . SER A 1 93 ? -19.191 1.660 33.407 1.00 56.47 93 SER A CA 1
ATOM 734 C C . SER A 1 93 ? -18.797 0.181 33.461 1.00 56.47 93 SER A C 1
ATOM 736 O O . SER A 1 93 ? -19.680 -0.671 33.532 1.00 56.47 93 SER A O 1
ATOM 738 N N . TRP A 1 94 ? -17.499 -0.137 33.432 1.00 60.06 94 TRP A N 1
ATOM 739 C CA . TRP A 1 94 ? -17.054 -1.526 33.338 1.00 60.06 94 TRP A CA 1
ATOM 740 C C . TRP A 1 94 ? -17.358 -2.279 34.628 1.00 60.06 94 TRP A C 1
ATOM 742 O O . TRP A 1 94 ? -16.918 -1.905 35.717 1.00 60.06 94 TRP A O 1
ATOM 752 N N . GLN A 1 95 ? -18.101 -3.368 34.491 1.00 70.19 95 GLN A N 1
ATOM 753 C CA . GLN A 1 95 ? -18.285 -4.331 35.558 1.00 70.19 95 GLN A CA 1
ATOM 754 C C . GLN A 1 95 ? -17.067 -5.256 35.625 1.00 70.19 95 GLN A C 1
ATOM 756 O O . GLN A 1 95 ? -16.272 -5.361 34.690 1.00 70.19 95 GLN A O 1
ATOM 761 N N . HIS A 1 96 ? -16.926 -5.979 36.738 1.00 64.75 96 HIS A N 1
ATOM 762 C CA . HIS A 1 96 ? -15.867 -6.978 36.912 1.00 64.75 96 HIS A CA 1
ATOM 763 C C . HIS A 1 96 ? -15.782 -7.957 35.724 1.00 64.75 96 HIS A C 1
ATOM 765 O O . HIS A 1 96 ? -14.689 -8.321 35.298 1.00 64.75 96 HIS A O 1
ATOM 771 N N . ALA A 1 97 ? -16.931 -8.340 35.156 1.00 70.56 97 ALA A N 1
ATOM 772 C CA . ALA A 1 97 ? -17.006 -9.216 33.989 1.00 70.56 97 ALA A CA 1
ATOM 773 C C . ALA A 1 97 ? -16.309 -8.629 32.746 1.00 70.56 97 ALA A C 1
ATOM 775 O O . ALA A 1 97 ? -15.601 -9.362 32.059 1.00 70.56 97 ALA A O 1
ATOM 776 N N . ASP A 1 98 ? -16.432 -7.321 32.503 1.00 71.19 98 ASP A N 1
ATOM 777 C CA . ASP A 1 98 ? -15.828 -6.649 31.344 1.00 71.19 98 ASP A CA 1
ATOM 778 C C . ASP A 1 98 ? -14.297 -6.618 31.460 1.00 71.19 98 ASP A C 1
ATOM 780 O O . ASP A 1 9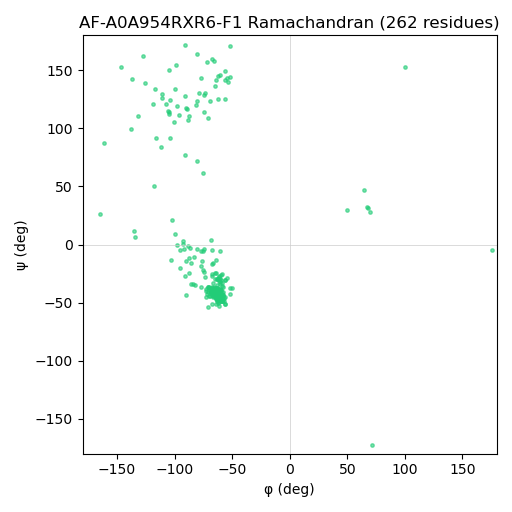8 ? -13.579 -6.908 30.504 1.00 71.19 98 ASP A O 1
ATOM 784 N N . VAL A 1 99 ? -13.781 -6.359 32.669 1.00 67.94 99 VAL A N 1
ATOM 785 C CA . VAL A 1 99 ? -12.336 -6.374 32.961 1.00 67.94 99 VAL A CA 1
ATOM 786 C C . VAL A 1 99 ? -11.754 -7.779 32.804 1.00 67.94 99 VAL A C 1
ATOM 788 O O . VAL A 1 99 ? -10.675 -7.942 32.230 1.00 67.94 99 VAL A O 1
ATOM 791 N N . VAL A 1 100 ? -12.463 -8.800 33.294 1.00 72.31 100 VAL A N 1
ATOM 792 C CA . VAL A 1 100 ? -12.049 -10.202 33.151 1.00 72.31 100 VAL A CA 1
ATOM 793 C C . VAL A 1 100 ? -12.063 -10.626 31.680 1.00 72.31 100 VAL A C 1
ATOM 795 O O . VAL A 1 100 ? -11.106 -11.262 31.237 1.00 72.31 100 VAL A O 1
ATOM 798 N N . SER A 1 101 ? -13.085 -10.235 30.910 1.00 73.56 101 SER A N 1
ATOM 799 C CA . SER A 1 101 ? -13.175 -10.530 29.472 1.00 73.56 101 SER A CA 1
ATOM 800 C C . SER A 1 101 ? -12.027 -9.887 28.692 1.00 73.56 101 SER A C 1
ATOM 802 O O . SER A 1 101 ? -11.289 -10.577 27.991 1.00 73.56 101 SER A O 1
ATOM 804 N N . ALA A 1 102 ? -11.794 -8.587 28.895 1.00 72.31 102 ALA A N 1
ATOM 805 C CA . ALA A 1 102 ? -10.700 -7.867 28.250 1.00 72.31 102 ALA A CA 1
ATOM 806 C C . ALA A 1 102 ? -9.318 -8.440 28.621 1.00 72.31 102 ALA A C 1
ATOM 808 O O . ALA A 1 102 ? -8.401 -8.463 27.795 1.00 72.31 102 ALA A O 1
ATOM 809 N N . LEU A 1 103 ? -9.146 -8.932 29.857 1.00 72.31 103 LEU A N 1
ATOM 810 C CA . LEU A 1 103 ? -7.915 -9.617 30.239 1.00 72.31 103 LEU A CA 1
ATOM 811 C C . LEU A 1 103 ? -7.767 -10.967 29.534 1.00 72.31 103 LEU A C 1
ATOM 813 O O . LEU A 1 103 ? -6.672 -11.281 29.066 1.00 72.31 103 LEU A O 1
ATOM 817 N N . ALA A 1 104 ? -8.832 -11.764 29.471 1.00 75.12 104 ALA A N 1
ATOM 818 C CA . ALA A 1 104 ? -8.801 -13.053 28.793 1.00 75.12 104 ALA A CA 1
ATOM 819 C C . ALA A 1 104 ? -8.392 -12.887 27.320 1.00 75.12 104 ALA A C 1
ATOM 821 O O . ALA A 1 104 ? -7.502 -13.598 26.852 1.00 75.12 104 ALA A O 1
ATOM 822 N N . GLU A 1 105 ? -8.942 -11.882 26.634 1.00 73.94 105 GLU A N 1
ATOM 823 C CA . GLU A 1 105 ? -8.548 -11.509 25.270 1.00 73.94 105 GLU A CA 1
ATOM 824 C C . GLU A 1 105 ? -7.071 -11.099 25.185 1.00 73.94 105 GLU A C 1
ATOM 826 O O . GLU A 1 105 ? -6.327 -11.606 24.346 1.00 73.94 105 GLU A O 1
ATOM 831 N N . ALA A 1 106 ? -6.595 -10.233 26.084 1.00 71.31 106 ALA A N 1
ATOM 832 C CA . ALA A 1 106 ? -5.198 -9.796 26.083 1.00 71.31 106 ALA A CA 1
ATOM 833 C C . ALA A 1 106 ? -4.207 -10.950 26.337 1.00 71.31 106 ALA A C 1
ATOM 835 O O . ALA A 1 106 ? -3.126 -10.989 25.737 1.00 71.31 106 ALA A O 1
ATOM 836 N N . VAL A 1 107 ? -4.559 -11.892 27.218 1.00 74.75 107 VAL A N 1
ATOM 837 C CA . VAL A 1 107 ? -3.772 -13.107 27.476 1.00 74.75 107 VAL A CA 1
ATOM 838 C C . VAL A 1 107 ? -3.777 -14.018 26.253 1.00 74.75 107 VAL A C 1
ATOM 840 O O . VAL A 1 107 ? -2.708 -14.492 25.870 1.00 74.75 107 VAL A O 1
ATOM 843 N N . ALA A 1 108 ? -4.932 -14.210 25.609 1.00 77.06 108 ALA A N 1
ATOM 844 C CA . ALA A 1 108 ? -5.041 -14.996 24.383 1.00 77.06 108 ALA A CA 1
ATOM 845 C C . ALA A 1 108 ? -4.154 -14.421 23.267 1.00 77.06 108 ALA A C 1
ATOM 847 O O . ALA A 1 108 ? -3.312 -15.136 22.730 1.00 77.06 108 ALA A O 1
ATOM 848 N N . VAL A 1 109 ? -4.221 -13.108 23.012 1.00 76.00 109 VAL A N 1
ATOM 849 C CA . VAL A 1 109 ? -3.368 -12.428 22.018 1.00 76.00 109 VAL A CA 1
ATOM 850 C C . VAL A 1 109 ? -1.877 -12.576 22.347 1.00 76.00 109 VAL A C 1
ATOM 852 O O . VAL A 1 109 ? -1.048 -12.752 21.452 1.00 76.00 109 VAL A O 1
ATOM 855 N N . ARG A 1 110 ? -1.487 -12.508 23.628 1.00 76.62 110 ARG A N 1
ATOM 856 C CA . ARG A 1 110 ? -0.088 -12.730 24.037 1.00 76.62 110 ARG A CA 1
ATOM 857 C C . ARG A 1 110 ? 0.350 -14.165 23.768 1.00 76.62 110 ARG A C 1
ATOM 859 O O . ARG A 1 110 ? 1.469 -14.371 23.300 1.00 76.62 110 ARG A O 1
ATOM 866 N N . GLU A 1 111 ? -0.498 -15.131 24.093 1.00 82.62 111 GLU A N 1
ATOM 867 C CA . GLU A 1 111 ? -0.213 -16.544 23.885 1.00 82.62 111 GLU A CA 1
ATOM 868 C C . GLU A 1 111 ? -0.085 -16.865 22.395 1.00 82.62 111 GLU A C 1
ATOM 870 O O . GLU A 1 111 ? 0.895 -17.486 21.989 1.00 82.62 111 GLU A O 1
ATOM 875 N N . GLU A 1 112 ? -0.980 -16.337 21.562 1.00 82.44 112 GLU A N 1
ATOM 876 C CA . GLU A 1 112 ? -0.878 -16.431 20.106 1.00 82.44 112 GLU A CA 1
ATOM 877 C C . GLU A 1 112 ? 0.413 -15.806 19.579 1.00 82.44 112 GLU A C 1
ATOM 879 O O . GLU A 1 112 ? 1.100 -16.417 18.762 1.00 82.44 112 GLU A O 1
ATOM 884 N N . ARG A 1 113 ? 0.803 -14.622 20.069 1.00 82.50 113 ARG A N 1
ATOM 885 C CA . ARG A 1 113 ? 2.079 -13.983 19.700 1.00 82.50 113 ARG A CA 1
ATOM 886 C C . ARG A 1 113 ? 3.284 -14.805 20.137 1.00 82.50 113 ARG A C 1
ATOM 888 O O . ARG A 1 113 ? 4.255 -14.886 19.391 1.00 82.50 113 ARG A O 1
ATOM 895 N N . ARG A 1 114 ? 3.234 -15.424 21.318 1.00 85.12 114 ARG A N 1
ATOM 896 C CA . ARG A 1 114 ? 4.281 -16.332 21.803 1.00 85.12 114 ARG A CA 1
ATOM 897 C C . ARG A 1 114 ? 4.387 -17.558 20.901 1.00 85.12 114 ARG A C 1
ATOM 899 O O . ARG A 1 114 ? 5.486 -17.896 20.481 1.00 85.12 114 ARG A O 1
ATOM 906 N N . GLN A 1 115 ? 3.263 -18.184 20.563 1.00 87.00 115 GLN A N 1
ATOM 907 C CA . GLN A 1 115 ? 3.219 -19.326 19.650 1.00 87.00 115 GLN A CA 1
ATOM 908 C C . GLN A 1 115 ? 3.655 -18.945 18.233 1.00 87.00 115 GLN A C 1
ATOM 910 O O . GLN A 1 115 ? 4.365 -19.703 17.584 1.00 87.00 115 GLN A O 1
ATOM 915 N N . ALA A 1 116 ? 3.271 -17.767 17.740 1.00 82.38 116 ALA A N 1
ATOM 916 C CA . ALA A 1 116 ? 3.757 -17.227 16.476 1.00 82.38 116 ALA A CA 1
ATOM 917 C C . ALA A 1 116 ? 5.276 -17.017 16.513 1.00 82.38 116 ALA A C 1
ATOM 919 O O . ALA A 1 116 ? 5.960 -17.475 15.609 1.00 82.38 116 ALA A O 1
ATOM 920 N N . ALA A 1 117 ? 5.814 -16.414 17.574 1.00 85.00 117 ALA A N 1
ATOM 921 C CA . ALA A 1 117 ? 7.255 -16.253 17.751 1.00 85.00 117 ALA A CA 1
ATOM 922 C C . ALA A 1 117 ? 7.985 -17.604 17.822 1.00 85.00 117 ALA A C 1
ATOM 924 O O . ALA A 1 117 ? 9.055 -17.739 17.239 1.00 85.00 117 ALA A O 1
ATOM 925 N N . GLU A 1 118 ? 7.399 -18.611 18.476 1.00 88.88 118 GLU A N 1
ATOM 926 C CA . GLU A 1 118 ? 7.946 -19.971 18.509 1.00 88.88 118 GLU A CA 1
ATOM 927 C C . GLU A 1 118 ? 7.959 -20.603 17.113 1.00 88.88 118 GLU A C 1
ATOM 929 O O . GLU A 1 118 ? 8.992 -21.103 16.685 1.00 88.88 118 GLU A O 1
ATOM 934 N N . ARG A 1 119 ? 6.855 -20.492 16.356 1.00 87.75 119 ARG A N 1
ATOM 935 C CA . ARG A 1 119 ? 6.786 -20.924 14.946 1.00 87.75 119 ARG A CA 1
ATOM 936 C C . ARG A 1 119 ? 7.817 -20.211 14.070 1.00 87.75 119 ARG A C 1
ATOM 938 O O . ARG A 1 119 ? 8.335 -20.805 13.134 1.00 87.75 119 ARG A O 1
ATOM 945 N N . MET A 1 120 ? 8.124 -18.954 14.382 1.00 88.94 120 MET A N 1
ATOM 946 C CA . MET A 1 120 ? 9.113 -18.160 13.656 1.00 88.94 120 MET A CA 1
ATOM 947 C C . MET A 1 120 ? 10.566 -18.530 13.985 1.00 88.94 120 MET A C 1
ATOM 949 O O . MET A 1 120 ? 11.446 -18.132 13.229 1.00 88.94 120 MET A O 1
ATOM 953 N N . LYS A 1 121 ? 10.849 -19.287 15.058 1.00 87.94 121 LYS A N 1
ATOM 954 C CA . LYS A 1 121 ? 12.227 -19.717 15.373 1.00 87.94 121 LYS A CA 1
ATOM 955 C C . LYS A 1 121 ? 12.800 -20.658 14.319 1.00 87.94 121 LYS A C 1
ATOM 957 O O . LYS A 1 121 ? 13.975 -20.543 13.989 1.00 87.94 121 LYS A O 1
ATOM 962 N N . ASP A 1 122 ? 11.957 -21.542 13.793 1.00 87.75 122 ASP A N 1
ATOM 963 C CA . ASP A 1 122 ? 12.321 -22.508 12.754 1.00 87.75 122 ASP A CA 1
ATOM 964 C C . ASP A 1 122 ? 11.914 -22.030 11.349 1.00 87.75 122 ASP A C 1
ATOM 966 O O . ASP A 1 122 ? 12.141 -22.724 10.357 1.00 87.75 122 ASP A O 1
ATOM 970 N N . TYR A 1 123 ? 11.300 -20.846 11.244 1.00 84.88 123 TYR A N 1
ATOM 971 C CA . TYR A 1 123 ? 10.952 -20.258 9.959 1.00 84.88 123 TYR A CA 1
ATOM 972 C C . TYR A 1 123 ? 12.225 -19.810 9.250 1.00 84.88 123 TYR A C 1
ATOM 974 O O . TYR A 1 123 ? 12.859 -18.824 9.626 1.00 84.88 123 TYR A O 1
ATOM 982 N N . VAL A 1 124 ? 12.574 -20.533 8.193 1.00 83.81 124 VAL A N 1
ATOM 983 C CA . VAL A 1 124 ? 13.551 -20.085 7.208 1.00 83.81 124 VAL A CA 1
ATOM 984 C C . VAL A 1 124 ? 12.774 -19.282 6.167 1.00 83.81 124 VAL A C 1
ATOM 986 O O . VAL A 1 124 ? 11.971 -19.875 5.442 1.00 83.81 124 VAL A O 1
ATOM 989 N N . PRO A 1 125 ? 12.955 -17.950 6.089 1.00 81.44 125 PRO A N 1
ATOM 990 C CA . PRO A 1 125 ? 12.342 -17.176 5.024 1.00 81.44 125 PRO A CA 1
ATOM 991 C C . PRO A 1 125 ? 12.780 -17.748 3.674 1.00 81.44 125 PRO A C 1
ATOM 993 O O . PRO A 1 125 ? 13.945 -18.142 3.544 1.00 81.44 125 PRO A O 1
ATOM 996 N N . PRO A 1 126 ? 11.890 -17.800 2.670 1.00 84.94 126 PRO A N 1
ATOM 997 C CA . PRO A 1 126 ? 12.306 -18.173 1.327 1.00 84.94 126 PRO A CA 1
ATOM 998 C C . PRO A 1 126 ? 13.456 -17.264 0.891 1.00 84.94 126 PRO A C 1
ATOM 1000 O O . PRO A 1 126 ? 13.483 -16.077 1.237 1.00 84.94 126 PRO A O 1
ATOM 1003 N N . GLU A 1 127 ? 14.415 -17.823 0.152 1.00 88.44 127 GLU A N 1
ATOM 1004 C CA . GLU A 1 127 ? 15.507 -17.014 -0.369 1.00 88.44 127 GLU A CA 1
ATOM 1005 C C . GLU A 1 127 ? 14.937 -15.867 -1.199 1.00 88.44 127 GLU A C 1
ATOM 1007 O O . GLU A 1 127 ? 14.158 -16.066 -2.131 1.00 88.44 127 GLU A O 1
ATOM 1012 N N . THR A 1 128 ? 15.325 -14.647 -0.839 1.00 89.50 128 THR A N 1
ATOM 1013 C CA . THR A 1 128 ? 14.973 -13.463 -1.612 1.00 89.50 128 THR A CA 1
ATOM 1014 C C . THR A 1 128 ? 15.584 -13.591 -3.012 1.00 89.50 128 THR A C 1
ATOM 1016 O O . THR A 1 128 ? 16.810 -13.762 -3.095 1.00 89.50 128 THR A O 1
ATOM 1019 N N . PRO A 1 129 ? 14.785 -13.487 -4.093 1.00 93.50 129 PRO A N 1
ATOM 1020 C CA . PRO A 1 129 ? 15.297 -13.544 -5.457 1.00 93.50 129 PRO A CA 1
ATOM 1021 C C . PRO A 1 129 ? 16.451 -12.549 -5.669 1.00 93.50 129 PRO A C 1
ATOM 1023 O O . PRO A 1 129 ? 16.406 -11.454 -5.095 1.00 93.50 129 PRO A O 1
ATOM 1026 N N . PRO A 1 130 ? 17.477 -12.876 -6.478 1.00 96.56 130 PRO A N 1
ATOM 1027 C CA . PRO A 1 130 ? 18.606 -11.977 -6.731 1.00 96.56 130 PRO A CA 1
ATOM 1028 C C . PRO A 1 130 ? 18.176 -10.575 -7.182 1.00 96.56 130 PRO A C 1
ATOM 1030 O O . PRO A 1 130 ? 18.659 -9.586 -6.633 1.00 96.56 130 PRO A O 1
ATOM 1033 N N . ALA A 1 131 ? 17.185 -10.490 -8.074 1.00 96.94 131 ALA A N 1
ATOM 1034 C CA . ALA A 1 131 ? 16.600 -9.228 -8.518 1.00 96.94 131 ALA A CA 1
ATOM 1035 C C . ALA A 1 131 ? 16.025 -8.403 -7.365 1.00 96.94 131 ALA A C 1
ATOM 1037 O O . ALA A 1 131 ? 16.246 -7.199 -7.283 1.00 96.94 131 ALA A O 1
ATOM 1038 N N . ARG A 1 132 ? 15.354 -9.046 -6.404 1.00 96.94 132 ARG A N 1
ATOM 1039 C CA . ARG A 1 132 ? 14.795 -8.336 -5.253 1.00 96.94 132 ARG A CA 1
ATOM 1040 C C . ARG A 1 132 ? 15.901 -7.781 -4.358 1.00 96.94 132 ARG A C 1
ATOM 1042 O O . ARG A 1 132 ? 15.802 -6.639 -3.922 1.00 96.94 132 ARG A O 1
ATOM 1049 N N . LYS A 1 133 ? 16.969 -8.555 -4.128 1.00 96.62 133 LYS A N 1
ATOM 1050 C CA . LYS A 1 133 ? 18.139 -8.087 -3.366 1.00 96.62 133 LYS A CA 1
ATOM 1051 C C . LYS A 1 133 ? 18.797 -6.880 -4.037 1.00 96.62 133 LYS A C 1
ATOM 1053 O O . LYS A 1 133 ? 19.152 -5.932 -3.340 1.00 96.62 133 LYS A O 1
ATOM 1058 N N . LEU A 1 134 ? 18.944 -6.915 -5.362 1.00 98.00 134 LEU A N 1
ATOM 1059 C CA . LEU A 1 134 ? 19.525 -5.814 -6.126 1.00 98.00 134 LEU A CA 1
ATOM 1060 C C . LEU A 1 134 ? 18.634 -4.565 -6.093 1.00 98.00 134 LEU A C 1
ATOM 1062 O O . LEU A 1 134 ? 19.146 -3.477 -5.849 1.00 98.00 134 LEU A O 1
ATOM 1066 N N . LEU A 1 135 ? 17.316 -4.716 -6.238 1.00 98.31 135 LEU A N 1
ATOM 1067 C CA . LEU A 1 135 ? 16.362 -3.614 -6.099 1.00 98.31 135 LEU A CA 1
ATOM 1068 C C . LEU A 1 135 ? 16.433 -2.967 -4.713 1.00 98.31 135 LEU A C 1
ATOM 1070 O O . LEU A 1 135 ? 16.550 -1.749 -4.608 1.00 98.31 135 LEU A O 1
ATOM 1074 N N . ASP A 1 136 ? 16.419 -3.773 -3.648 1.00 97.50 136 ASP A N 1
ATOM 1075 C CA . ASP A 1 136 ? 16.531 -3.275 -2.271 1.00 97.50 136 ASP A CA 1
ATOM 1076 C C . ASP A 1 136 ? 17.878 -2.577 -2.016 1.00 97.50 136 ASP A C 1
ATOM 1078 O O . ASP A 1 136 ? 17.983 -1.693 -1.163 1.00 97.50 136 ASP A O 1
ATOM 1082 N N . GLN A 1 137 ? 18.941 -2.988 -2.711 1.00 98.06 137 GLN A N 1
ATOM 1083 C CA . GLN A 1 137 ? 20.222 -2.294 -2.676 1.00 98.06 137 GLN A CA 1
ATOM 1084 C C . GLN A 1 137 ? 20.136 -0.954 -3.413 1.00 98.06 137 GLN A C 1
ATOM 1086 O O . GLN A 1 137 ? 20.429 0.080 -2.822 1.00 98.06 137 GLN A O 1
ATOM 1091 N N . ARG A 1 138 ? 19.687 -0.953 -4.671 1.00 98.19 138 ARG A N 1
ATOM 1092 C CA . ARG A 1 138 ? 19.598 0.255 -5.500 1.00 98.19 138 ARG A CA 1
ATOM 1093 C C . ARG A 1 138 ? 18.702 1.310 -4.863 1.00 98.19 138 ARG A C 1
ATOM 1095 O O . ARG A 1 138 ? 19.132 2.445 -4.721 1.00 98.19 138 ARG A O 1
ATOM 1102 N N . TRP A 1 139 ? 17.524 0.934 -4.371 1.00 97.69 139 TRP A N 1
ATOM 1103 C CA . TRP A 1 139 ? 16.618 1.866 -3.695 1.00 97.69 139 TRP A CA 1
ATOM 1104 C C . TRP A 1 139 ? 17.237 2.520 -2.443 1.00 97.69 139 TRP A C 1
ATOM 1106 O O . TRP A 1 139 ? 16.869 3.634 -2.082 1.00 97.69 139 TRP A O 1
ATOM 1116 N N . ARG A 1 140 ? 18.201 1.869 -1.780 1.00 97.69 140 ARG A N 1
ATOM 1117 C CA . ARG A 1 140 ? 18.933 2.471 -0.653 1.00 97.69 140 ARG A CA 1
ATOM 1118 C C . ARG A 1 140 ? 20.127 3.317 -1.081 1.00 97.69 140 ARG A C 1
ATOM 1120 O O . ARG A 1 140 ? 20.451 4.276 -0.385 1.00 97.69 140 ARG A O 1
ATOM 1127 N N . ASP A 1 141 ? 20.797 2.923 -2.158 1.00 98.19 141 ASP A N 1
ATOM 1128 C CA . ASP A 1 141 ? 22.125 3.429 -2.505 1.00 98.19 141 ASP A CA 1
ATOM 1129 C C . ASP A 1 141 ? 22.092 4.605 -3.498 1.00 98.19 141 ASP A C 1
ATOM 1131 O O . ASP A 1 141 ? 23.077 5.341 -3.581 1.00 98.19 141 ASP A O 1
ATOM 1135 N N . ILE A 1 142 ? 21.000 4.792 -4.252 1.00 98.31 142 ILE A N 1
ATOM 1136 C CA . ILE A 1 142 ? 20.863 5.878 -5.238 1.00 98.31 142 ILE A CA 1
ATOM 1137 C C . ILE A 1 142 ? 19.590 6.702 -5.031 1.00 98.31 142 ILE A C 1
ATOM 1139 O O . ILE A 1 142 ? 18.649 6.272 -4.363 1.00 98.31 142 ILE A O 1
ATOM 1143 N N . GLU A 1 143 ? 19.559 7.897 -5.625 1.00 98.06 143 GLU A N 1
ATOM 1144 C CA . GLU A 1 143 ? 18.380 8.760 -5.601 1.00 98.06 143 GLU A CA 1
ATOM 1145 C C . GLU A 1 143 ? 17.198 8.089 -6.308 1.00 98.06 143 GLU A C 1
ATOM 1147 O O . GLU A 1 143 ? 17.349 7.410 -7.325 1.00 98.06 143 GLU A O 1
ATOM 1152 N N . PHE A 1 144 ? 15.985 8.318 -5.803 1.00 97.25 144 PHE A N 1
ATOM 1153 C CA . PHE A 1 144 ? 14.780 7.692 -6.356 1.00 97.25 144 PHE A CA 1
ATOM 1154 C C . PHE A 1 144 ? 14.546 8.061 -7.835 1.00 97.25 144 PHE A C 1
ATOM 1156 O O . PHE A 1 144 ? 14.063 7.244 -8.623 1.00 97.25 144 PHE A O 1
ATOM 1163 N N . SER A 1 145 ? 14.940 9.272 -8.245 1.00 97.56 145 SER A N 1
ATOM 1164 C CA . SER A 1 145 ? 14.895 9.715 -9.645 1.00 97.56 145 SER A CA 1
ATOM 1165 C C . SER A 1 145 ? 15.824 8.926 -10.569 1.00 97.56 145 SER A C 1
ATOM 1167 O O . SER A 1 145 ? 15.545 8.842 -11.764 1.00 97.56 145 SER A O 1
ATOM 1169 N N . ASP A 1 146 ? 16.883 8.327 -10.024 1.00 98.25 146 ASP A N 1
ATOM 1170 C CA . ASP A 1 146 ? 17.921 7.612 -10.776 1.00 98.25 146 ASP A CA 1
ATOM 1171 C C . ASP A 1 146 ? 17.620 6.109 -10.913 1.00 98.25 146 ASP A C 1
ATOM 1173 O O . ASP A 1 146 ? 18.339 5.372 -11.595 1.00 98.25 146 ASP A O 1
ATOM 1177 N N . LEU A 1 147 ? 16.536 5.640 -10.289 1.00 98.44 147 LEU A N 1
ATOM 1178 C CA . LEU A 1 147 ? 15.993 4.305 -10.516 1.00 98.44 147 LEU A CA 1
ATOM 1179 C C . LEU A 1 147 ? 15.463 4.158 -11.957 1.00 98.44 147 LEU A C 1
ATOM 1181 O O . LEU A 1 147 ? 15.112 5.128 -12.634 1.00 98.44 147 LEU A O 1
ATOM 1185 N N . MET A 1 148 ? 15.365 2.926 -12.445 1.00 98.50 148 MET A N 1
ATOM 1186 C CA . MET A 1 148 ? 14.666 2.610 -13.688 1.00 98.50 148 MET A CA 1
ATOM 1187 C C . MET A 1 148 ? 13.158 2.840 -13.516 1.00 98.50 148 MET A C 1
ATOM 1189 O O . MET A 1 148 ? 12.622 2.877 -12.405 1.00 98.50 148 MET A O 1
ATOM 1193 N N . ALA A 1 149 ? 12.441 2.996 -14.630 1.00 98.50 149 ALA A N 1
ATOM 1194 C CA . ALA A 1 149 ? 10.996 3.214 -14.589 1.00 98.50 149 ALA A CA 1
ATOM 1195 C C . ALA A 1 149 ? 10.243 2.031 -13.951 1.00 98.50 149 ALA A C 1
ATOM 1197 O O . ALA A 1 149 ? 9.344 2.254 -13.141 1.00 98.50 149 ALA A O 1
ATOM 1198 N N . SER A 1 150 ? 10.635 0.791 -14.258 1.00 98.50 150 SER A N 1
ATOM 1199 C CA . SER A 1 150 ? 10.065 -0.419 -13.651 1.00 98.50 150 SER A CA 1
ATOM 1200 C C . SER A 1 150 ? 10.284 -0.471 -12.138 1.00 98.50 150 SER A C 1
ATOM 1202 O O . SER A 1 150 ? 9.353 -0.795 -11.403 1.00 98.50 150 SER A O 1
ATOM 1204 N N . GLU A 1 151 ? 11.471 -0.084 -11.659 1.00 98.69 151 GLU A N 1
ATOM 1205 C CA . GLU A 1 151 ? 11.807 -0.027 -10.231 1.00 98.69 151 GLU A CA 1
ATOM 1206 C C . GLU A 1 151 ? 10.894 0.958 -9.489 1.00 98.69 151 GLU A C 1
ATOM 1208 O O . GLU A 1 151 ? 10.282 0.599 -8.481 1.00 98.69 151 GLU A O 1
ATOM 1213 N N . A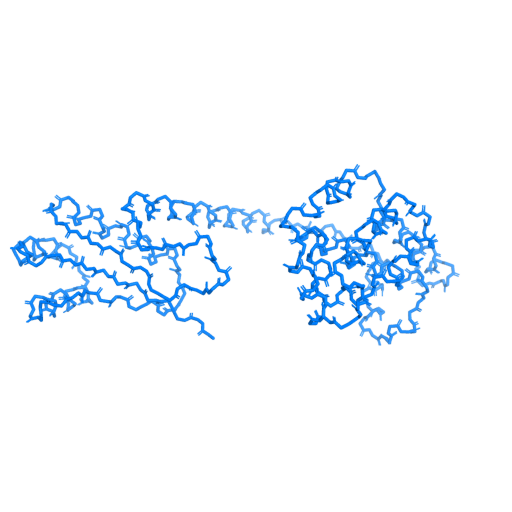RG A 1 152 ? 10.742 2.185 -10.009 1.00 98.75 152 ARG A N 1
ATOM 1214 C CA . ARG A 1 152 ? 9.838 3.182 -9.411 1.00 98.75 152 ARG A CA 1
ATOM 1215 C C . ARG A 1 152 ? 8.387 2.714 -9.420 1.00 98.75 152 ARG A C 1
ATOM 1217 O O . ARG A 1 152 ? 7.719 2.793 -8.393 1.00 98.75 152 ARG A O 1
ATOM 1224 N N . ASN A 1 153 ? 7.914 2.188 -10.553 1.00 98.62 153 ASN A N 1
ATOM 1225 C CA . ASN A 1 153 ? 6.551 1.669 -10.679 1.00 98.62 153 ASN A CA 1
ATOM 1226 C C . ASN A 1 153 ? 6.286 0.556 -9.659 1.00 98.62 153 ASN A C 1
ATOM 1228 O O . ASN A 1 153 ? 5.254 0.561 -8.989 1.00 98.62 153 ASN A O 1
ATOM 1232 N N . TYR A 1 154 ? 7.238 -0.367 -9.504 1.00 98.69 154 TYR A N 1
ATOM 1233 C CA . TYR A 1 154 ? 7.172 -1.412 -8.495 1.00 98.69 154 TYR A CA 1
ATOM 1234 C C . TYR A 1 154 ? 7.046 -0.838 -7.081 1.00 98.69 154 TYR A C 1
ATOM 1236 O O . TYR A 1 154 ? 6.188 -1.287 -6.321 1.00 98.69 154 TYR A O 1
ATOM 1244 N N . ILE A 1 155 ? 7.873 0.149 -6.728 1.00 98.62 155 ILE A N 1
ATOM 1245 C CA . ILE A 1 155 ? 7.887 0.746 -5.388 1.00 98.62 155 ILE A CA 1
ATOM 1246 C C . ILE A 1 155 ? 6.547 1.415 -5.066 1.00 98.62 155 ILE A C 1
ATOM 1248 O O . ILE A 1 155 ? 5.990 1.138 -4.003 1.00 98.62 155 ILE A O 1
ATOM 1252 N N . TYR A 1 156 ? 5.991 2.212 -5.984 1.00 98.75 156 TYR A N 1
ATOM 1253 C CA . TYR A 1 156 ? 4.682 2.848 -5.795 1.00 98.75 156 TYR A CA 1
ATOM 1254 C C . TYR A 1 156 ? 3.564 1.818 -5.588 1.00 98.75 156 TYR A C 1
ATOM 1256 O O . TYR A 1 156 ? 2.806 1.890 -4.619 1.00 98.75 156 TYR A O 1
ATOM 1264 N N . ILE A 1 157 ? 3.503 0.796 -6.447 1.00 98.69 157 ILE A N 1
ATOM 1265 C CA . ILE A 1 157 ? 2.478 -0.255 -6.370 1.00 98.69 157 ILE A CA 1
ATOM 1266 C C . ILE A 1 157 ? 2.632 -1.085 -5.087 1.00 98.69 157 ILE A C 1
ATOM 1268 O O . ILE A 1 157 ? 1.639 -1.414 -4.431 1.00 98.69 157 ILE A O 1
ATOM 1272 N N . TRP A 1 158 ? 3.867 -1.421 -4.703 1.00 98.44 158 TRP A N 1
ATOM 1273 C CA . TRP A 1 158 ? 4.151 -2.146 -3.466 1.00 98.44 158 TRP A CA 1
ATOM 1274 C C . TRP A 1 158 ? 3.754 -1.336 -2.229 1.00 98.44 158 TRP A C 1
ATOM 1276 O O . TRP A 1 158 ? 3.122 -1.892 -1.329 1.00 98.44 158 TRP A O 1
ATOM 1286 N N . ALA A 1 159 ? 4.073 -0.039 -2.199 1.00 98.38 159 ALA A N 1
ATOM 1287 C CA . ALA A 1 159 ? 3.744 0.850 -1.091 1.00 98.38 159 ALA A CA 1
ATOM 1288 C C . ALA A 1 159 ? 2.225 1.002 -0.925 1.00 98.38 159 ALA A C 1
ATOM 1290 O O . ALA A 1 159 ? 1.711 0.801 0.176 1.00 98.38 159 ALA A O 1
ATOM 1291 N N . MET A 1 160 ? 1.491 1.237 -2.020 1.00 98.56 160 MET A N 1
ATOM 1292 C CA . MET A 1 160 ? 0.025 1.258 -2.004 1.00 98.56 160 MET A CA 1
ATOM 1293 C C . MET A 1 160 ? -0.537 -0.055 -1.452 1.00 98.56 160 MET A C 1
ATOM 1295 O O . MET A 1 160 ? -1.342 -0.042 -0.521 1.00 98.56 160 MET A O 1
ATOM 1299 N N . ARG A 1 161 ? -0.089 -1.205 -1.977 1.00 98.31 161 ARG A N 1
ATOM 1300 C CA . ARG A 1 161 ? -0.549 -2.513 -1.492 1.00 98.31 161 ARG A CA 1
ATOM 1301 C C . ARG A 1 161 ? -0.289 -2.676 0.004 1.00 98.31 161 ARG A C 1
ATOM 1303 O O . ARG A 1 161 ? -1.167 -3.155 0.714 1.00 98.31 161 ARG A O 1
ATOM 1310 N N . ALA A 1 162 ? 0.906 -2.328 0.478 1.00 97.50 162 ALA A N 1
ATOM 1311 C CA . ALA A 1 162 ? 1.263 -2.469 1.886 1.00 97.50 162 ALA A CA 1
ATOM 1312 C C . ALA A 1 162 ? 0.297 -1.691 2.791 1.00 97.50 162 ALA A C 1
ATOM 1314 O O . ALA A 1 162 ? -0.185 -2.236 3.780 1.00 97.50 162 ALA A O 1
ATOM 1315 N N . GLU A 1 163 ? -0.050 -0.462 2.418 1.00 98.12 163 GLU A N 1
ATOM 1316 C CA . GLU A 1 163 ? -0.972 0.375 3.189 1.00 98.12 163 GLU A CA 1
ATOM 1317 C C . GLU A 1 163 ? -2.413 -0.132 3.137 1.00 98.12 163 GLU A C 1
ATOM 1319 O O . GLU A 1 163 ? -3.058 -0.265 4.178 1.00 98.12 163 GLU A O 1
ATOM 1324 N N . VAL A 1 164 ? -2.898 -0.522 1.953 1.00 98.00 164 VAL A N 1
ATOM 1325 C CA . VAL A 1 164 ? -4.255 -1.069 1.806 1.00 98.00 164 VAL A CA 1
ATOM 1326 C C . VAL A 1 164 ? -4.419 -2.377 2.589 1.00 98.00 164 VAL A C 1
ATOM 1328 O O . VAL A 1 164 ? -5.473 -2.618 3.174 1.00 98.00 164 VAL A O 1
ATOM 1331 N N . TYR A 1 165 ? -3.383 -3.214 2.681 1.00 96.31 165 TYR A N 1
ATOM 1332 C CA . TYR A 1 165 ? -3.409 -4.408 3.537 1.00 96.31 165 TYR A CA 1
ATOM 1333 C C . TYR A 1 165 ? -3.246 -4.100 5.034 1.00 96.31 165 TYR A C 1
ATOM 1335 O O . TYR A 1 165 ? -3.653 -4.915 5.860 1.00 96.31 165 TYR A O 1
ATOM 1343 N N . ASN A 1 166 ? -2.675 -2.949 5.396 1.00 95.81 166 ASN A N 1
ATOM 1344 C CA . ASN A 1 166 ? -2.516 -2.540 6.792 1.00 95.81 166 ASN A CA 1
ATOM 1345 C C . ASN A 1 166 ? -3.772 -1.870 7.367 1.00 95.81 166 ASN A C 1
ATOM 1347 O O . ASN A 1 166 ? -4.047 -2.030 8.556 1.00 95.81 166 ASN A O 1
ATOM 1351 N N . GLY A 1 167 ? -4.528 -1.124 6.559 1.00 95.06 167 GLY A N 1
ATOM 1352 C CA . GLY A 1 167 ? -5.704 -0.388 7.037 1.00 95.06 167 GLY A CA 1
ATOM 1353 C C . GLY A 1 167 ? -6.650 0.107 5.943 1.00 95.06 167 GLY A C 1
ATOM 1354 O O . GLY A 1 167 ? -7.350 1.097 6.145 1.00 95.06 167 GLY A O 1
ATOM 1355 N N . GLY A 1 168 ? -6.672 -0.556 4.785 1.00 98.00 168 GLY A N 1
ATOM 1356 C CA . GLY A 1 168 ? -7.524 -0.187 3.655 1.00 98.00 168 GLY A CA 1
ATOM 1357 C C . GLY A 1 168 ? -7.085 1.097 2.943 1.00 98.00 168 GLY A C 1
ATOM 1358 O O . GLY A 1 168 ? -6.033 1.671 3.228 1.00 98.00 168 GLY A O 1
ATOM 1359 N N . PHE A 1 169 ? -7.911 1.568 2.008 1.00 98.38 169 PHE A N 1
ATOM 1360 C CA . PHE A 1 169 ? -7.645 2.806 1.268 1.00 98.38 169 PHE A CA 1
ATOM 1361 C C . PHE A 1 169 ? -7.551 4.044 2.168 1.00 98.38 169 PHE A C 1
ATOM 1363 O O . PHE A 1 169 ? -6.768 4.937 1.861 1.00 98.38 169 PHE A O 1
ATOM 1370 N N . ALA A 1 170 ? -8.253 4.072 3.306 1.00 97.31 170 ALA A N 1
ATOM 1371 C CA . ALA A 1 170 ? -8.096 5.139 4.296 1.00 97.31 170 ALA A CA 1
ATOM 1372 C C . ALA A 1 170 ? -6.637 5.251 4.773 1.00 97.31 170 ALA A C 1
ATOM 1374 O O . ALA A 1 170 ? -6.057 6.330 4.719 1.00 97.31 170 ALA A O 1
ATOM 1375 N N . ALA A 1 171 ? -6.000 4.129 5.139 1.00 96.94 171 ALA A N 1
ATOM 1376 C CA . ALA A 1 171 ? -4.593 4.128 5.543 1.00 96.94 171 ALA A CA 1
ATOM 1377 C C . ALA A 1 171 ? -3.652 4.565 4.412 1.00 96.94 171 ALA A C 1
ATOM 1379 O O . ALA A 1 171 ? -2.695 5.295 4.663 1.00 96.94 171 ALA A O 1
ATOM 1380 N N . PHE A 1 172 ? -3.940 4.163 3.171 1.00 98.31 172 PHE A N 1
ATOM 1381 C CA . PHE A 1 172 ? -3.168 4.607 2.012 1.00 98.31 172 PHE A CA 1
ATOM 1382 C C . PHE A 1 172 ? -3.232 6.129 1.824 1.00 98.31 172 PHE A C 1
ATOM 1384 O O . PHE A 1 172 ? -2.188 6.760 1.691 1.00 98.31 172 PHE A O 1
ATOM 1391 N N . PHE A 1 173 ? -4.419 6.739 1.883 1.00 98.00 173 PHE A N 1
ATOM 1392 C CA . PHE A 1 173 ? -4.554 8.193 1.742 1.00 98.00 173 PHE A CA 1
ATOM 1393 C C . PHE A 1 173 ? -4.026 8.969 2.954 1.00 98.00 173 PHE A C 1
ATOM 1395 O O . PHE A 1 173 ? -3.422 10.028 2.787 1.00 98.00 173 PHE A O 1
ATOM 1402 N N . ASP A 1 174 ? -4.203 8.455 4.168 1.00 95.94 174 ASP A N 1
ATOM 1403 C CA . ASP A 1 174 ? -3.797 9.145 5.394 1.00 95.94 174 ASP A CA 1
ATOM 1404 C C . ASP A 1 174 ? -2.2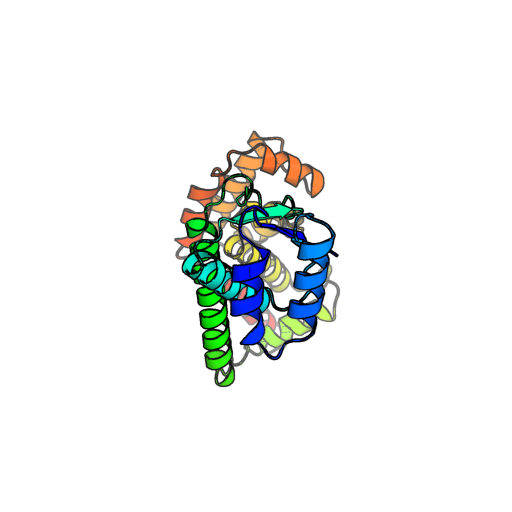81 9.072 5.654 1.00 95.94 174 ASP A C 1
ATOM 1406 O O . ASP A 1 174 ? -1.726 9.849 6.441 1.00 95.94 174 ASP A O 1
ATOM 1410 N N . ASN A 1 175 ? -1.565 8.147 5.024 1.00 96.75 175 ASN A N 1
ATOM 1411 C CA . ASN A 1 175 ? -0.115 8.054 5.154 1.00 96.75 175 ASN A CA 1
ATOM 1412 C C . ASN A 1 175 ? 0.611 8.871 4.078 1.00 96.75 175 ASN A C 1
ATOM 1414 O O . ASN A 1 175 ? 0.002 9.456 3.182 1.00 96.75 175 ASN A O 1
ATOM 1418 N N . SER A 1 176 ? 1.936 8.988 4.214 1.00 95.94 176 SER A N 1
ATOM 1419 C CA . SER A 1 176 ? 2.767 9.722 3.246 1.00 95.94 176 SER A CA 1
ATOM 1420 C C . SER A 1 176 ? 2.744 9.078 1.861 1.00 95.94 176 SER A C 1
ATOM 1422 O O . SER A 1 176 ? 2.924 9.753 0.866 1.00 95.94 176 SER A O 1
ATOM 1424 N N . THR A 1 177 ? 2.458 7.782 1.782 1.00 96.81 177 THR A N 1
ATOM 1425 C CA . THR A 1 177 ? 2.188 7.062 0.528 1.00 96.81 177 THR A CA 1
ATOM 1426 C C . THR A 1 177 ? 1.007 7.638 -0.254 1.00 96.81 177 THR A C 1
ATOM 1428 O O . THR A 1 177 ? 0.967 7.518 -1.475 1.00 96.81 177 THR A O 1
ATOM 1431 N N . GLY A 1 178 ? 0.073 8.308 0.424 1.00 97.06 178 GLY A N 1
ATOM 1432 C CA . GLY A 1 178 ? -1.013 9.042 -0.210 1.00 97.06 178 GLY A CA 1
ATOM 1433 C C . GLY A 1 178 ? -0.545 10.257 -1.010 1.00 97.06 178 GLY A C 1
ATOM 1434 O O . GLY A 1 178 ? -1.321 10.740 -1.830 1.00 97.06 178 GLY A O 1
ATOM 1435 N N . ASP A 1 179 ? 0.691 10.741 -0.815 1.00 97.44 179 ASP A N 1
ATOM 1436 C CA . ASP A 1 179 ? 1.299 11.807 -1.631 1.00 97.44 179 ASP A CA 1
ATOM 1437 C C . ASP A 1 179 ? 1.561 11.330 -3.070 1.00 97.44 179 ASP A C 1
ATOM 1439 O O . ASP A 1 179 ? 1.554 12.139 -3.992 1.00 97.44 179 ASP A O 1
ATOM 1443 N N . ASP A 1 180 ? 1.716 10.016 -3.260 1.00 97.56 180 ASP A N 1
ATOM 1444 C CA . ASP A 1 180 ? 2.134 9.383 -4.513 1.00 97.56 180 ASP A CA 1
ATOM 1445 C C . ASP A 1 180 ? 0.962 8.752 -5.295 1.00 97.56 180 ASP A C 1
ATOM 1447 O O . ASP A 1 180 ? 1.145 7.809 -6.076 1.00 97.56 180 ASP A O 1
ATOM 1451 N N . VAL A 1 181 ? -0.289 9.175 -5.059 1.00 97.81 181 VAL A N 1
ATOM 1452 C CA . VAL A 1 181 ? -1.453 8.494 -5.663 1.00 97.81 181 VAL A CA 1
ATOM 1453 C C . VAL A 1 181 ? -1.473 8.600 -7.188 1.00 97.81 181 VAL A C 1
ATOM 1455 O O . VAL A 1 181 ? -1.851 7.643 -7.869 1.00 97.81 181 VAL A O 1
ATOM 1458 N N . LEU A 1 182 ? -1.063 9.745 -7.738 1.00 97.56 182 LEU A N 1
ATOM 1459 C CA . LEU A 1 182 ? -1.093 9.995 -9.179 1.00 97.56 182 LEU A CA 1
ATOM 1460 C C . LEU A 1 182 ? 0.010 9.195 -9.879 1.00 97.56 182 LEU A C 1
ATOM 1462 O O . LEU A 1 182 ? -0.215 8.579 -10.924 1.00 97.56 182 LEU A O 1
ATOM 1466 N N . GLU A 1 183 ? 1.181 9.126 -9.258 1.00 98.50 183 GLU A N 1
ATOM 1467 C CA . GLU A 1 183 ? 2.302 8.285 -9.653 1.00 98.50 183 GLU A CA 1
ATOM 1468 C C . GLU A 1 183 ? 1.913 6.805 -9.586 1.00 98.50 183 GLU A C 1
ATOM 1470 O O . GLU A 1 183 ? 2.182 6.054 -10.524 1.00 98.50 183 GLU A O 1
ATOM 1475 N N . THR A 1 184 ? 1.187 6.396 -8.544 1.00 98.56 184 THR A N 1
ATOM 1476 C CA . THR A 1 184 ? 0.654 5.035 -8.402 1.00 98.56 184 THR A CA 1
ATOM 1477 C C . THR A 1 184 ? -0.355 4.705 -9.508 1.00 98.56 184 THR A C 1
ATOM 1479 O O . THR A 1 184 ? -0.272 3.633 -10.109 1.00 98.56 184 THR A O 1
ATOM 1482 N N . GLN A 1 185 ? -1.272 5.617 -9.857 1.00 98.31 185 GLN A N 1
ATOM 1483 C CA . GLN A 1 185 ? -2.189 5.432 -10.994 1.00 98.31 185 GLN A CA 1
ATOM 1484 C C . GLN A 1 185 ? -1.440 5.294 -12.328 1.00 98.31 185 GLN A C 1
ATOM 1486 O O . GLN A 1 185 ? -1.784 4.442 -13.157 1.00 98.31 185 GLN A O 1
ATOM 1491 N N . SER A 1 186 ? -0.400 6.104 -12.536 1.00 98.44 186 SER A N 1
ATOM 1492 C CA . SER A 1 186 ? 0.467 6.024 -13.717 1.00 98.44 186 SER A CA 1
ATOM 1493 C C . SER A 1 186 ? 1.229 4.693 -13.775 1.00 98.44 186 SER A C 1
ATOM 1495 O O . SER A 1 186 ? 1.287 4.047 -14.827 1.00 98.44 186 SER A O 1
ATOM 1497 N N . ALA A 1 187 ? 1.741 4.220 -12.636 1.00 98.62 187 ALA A N 1
ATOM 1498 C CA . ALA A 1 187 ? 2.409 2.929 -12.519 1.00 98.62 187 ALA A CA 1
ATOM 1499 C C . ALA A 1 187 ? 1.457 1.763 -12.836 1.00 98.62 187 ALA A C 1
ATOM 1501 O O . ALA A 1 187 ? 1.803 0.902 -13.643 1.00 98.62 187 ALA A O 1
ATOM 1502 N N . LEU A 1 188 ? 0.237 1.766 -12.281 1.00 98.69 188 LEU A N 1
ATOM 1503 C CA . LEU A 1 188 ? -0.790 0.753 -12.569 1.00 98.69 188 LEU A CA 1
ATOM 1504 C C . LEU A 1 188 ? -1.170 0.728 -14.056 1.00 98.69 188 LEU A C 1
ATOM 1506 O O . LEU A 1 188 ? -1.289 -0.343 -14.650 1.00 98.69 188 LEU A O 1
ATOM 1510 N N . THR A 1 189 ? -1.279 1.907 -14.677 1.00 98.44 189 THR A N 1
ATOM 1511 C CA . THR A 1 189 ? -1.496 2.037 -16.128 1.00 98.44 189 THR A CA 1
ATOM 1512 C C . THR A 1 189 ? -0.342 1.420 -16.915 1.00 98.44 189 THR A C 1
ATOM 1514 O O . THR A 1 189 ? -0.562 0.659 -17.854 1.00 98.44 189 THR A O 1
ATOM 1517 N N . SER A 1 190 ? 0.895 1.713 -16.512 1.00 98.19 190 SER A N 1
ATOM 1518 C CA . SER A 1 190 ? 2.105 1.245 -17.195 1.00 98.19 190 SER A CA 1
ATOM 1519 C C . SER A 1 190 ? 2.248 -0.278 -17.174 1.00 98.19 190 SER A C 1
ATOM 1521 O O . SER A 1 190 ? 2.819 -0.844 -18.103 1.00 98.19 190 SER A O 1
ATOM 1523 N N . ILE A 1 191 ? 1.722 -0.944 -16.141 1.00 97.81 191 ILE A N 1
ATOM 1524 C CA . ILE A 1 191 ? 1.742 -2.409 -16.033 1.00 97.81 191 ILE A CA 1
ATOM 1525 C C . ILE A 1 191 ? 0.484 -3.093 -16.593 1.00 97.81 191 ILE A C 1
ATOM 1527 O O . ILE A 1 191 ? 0.391 -4.317 -16.535 1.00 97.81 191 ILE A O 1
ATOM 1531 N N . GLY A 1 192 ? -0.482 -2.327 -17.115 1.00 97.62 192 GLY A N 1
ATOM 1532 C CA . GLY A 1 192 ? -1.731 -2.859 -17.669 1.00 97.62 192 GLY A CA 1
ATOM 1533 C C . GLY A 1 192 ? -2.694 -3.441 -16.627 1.00 97.62 192 GLY A C 1
ATOM 1534 O O . GLY A 1 192 ? -3.453 -4.348 -16.950 1.00 97.62 192 GLY A O 1
ATOM 1535 N N . SER A 1 193 ? -2.647 -2.954 -15.383 1.00 97.81 193 SER A N 1
ATOM 1536 C CA . SER A 1 193 ? -3.527 -3.392 -14.290 1.00 97.81 193 SER A CA 1
ATOM 1537 C C . SER A 1 193 ? -4.783 -2.521 -14.243 1.00 97.81 193 SER A C 1
ATOM 1539 O O . SER A 1 193 ? -4.899 -1.580 -13.454 1.00 97.81 193 SER A O 1
ATOM 1541 N N . ASP A 1 194 ? -5.706 -2.784 -15.165 1.00 96.88 194 ASP A N 1
ATOM 1542 C CA . ASP A 1 194 ? -6.897 -1.954 -15.342 1.00 96.88 194 ASP A CA 1
ATOM 1543 C C . ASP A 1 194 ? -7.890 -2.077 -14.180 1.00 96.88 194 ASP A C 1
ATOM 1545 O O . ASP A 1 194 ? -8.469 -1.061 -13.782 1.00 96.88 194 ASP A O 1
ATOM 1549 N N . ASP A 1 195 ? -8.046 -3.267 -13.590 1.00 97.69 195 ASP A N 1
ATOM 1550 C CA . ASP A 1 195 ? -9.008 -3.479 -12.503 1.00 97.69 195 ASP A CA 1
ATOM 1551 C C . ASP A 1 195 ? -8.581 -2.723 -11.239 1.00 97.69 195 ASP A C 1
ATOM 1553 O O . ASP A 1 195 ? -9.356 -1.940 -10.679 1.00 97.69 195 ASP A O 1
ATOM 1557 N N . VAL A 1 196 ? -7.327 -2.890 -10.803 1.00 98.44 196 VAL A N 1
ATOM 1558 C CA . VAL A 1 196 ? -6.814 -2.177 -9.621 1.00 98.44 196 VAL A CA 1
ATOM 1559 C C . VAL A 1 196 ? -6.711 -0.677 -9.874 1.00 98.44 196 VAL A C 1
ATOM 1561 O O . VAL A 1 196 ? -7.029 0.109 -8.977 1.00 98.44 196 VAL A O 1
ATOM 1564 N N . ARG A 1 197 ? -6.346 -0.252 -11.090 1.00 98.50 197 ARG A N 1
ATOM 1565 C CA . ARG A 1 197 ? -6.383 1.167 -11.466 1.00 98.50 197 ARG A CA 1
ATOM 1566 C C . ARG A 1 197 ? -7.790 1.739 -11.330 1.00 98.50 197 ARG A C 1
ATOM 1568 O O . ARG A 1 197 ? -7.935 2.813 -10.753 1.00 98.50 197 ARG A O 1
ATOM 1575 N N . SER A 1 198 ? -8.814 1.031 -11.812 1.00 98.50 198 SER A N 1
ATOM 1576 C CA . SER A 1 198 ? -10.209 1.462 -11.680 1.00 98.50 198 SER A CA 1
ATOM 1577 C C . SER A 1 198 ? -10.625 1.586 -10.216 1.00 98.50 198 SER A C 1
ATOM 1579 O O . SER A 1 198 ? -11.246 2.579 -9.854 1.00 98.50 198 SER A O 1
ATOM 1581 N N . ILE A 1 199 ? -10.257 0.624 -9.364 1.00 98.75 199 ILE A N 1
ATOM 1582 C CA . ILE A 1 199 ? -10.566 0.678 -7.927 1.00 98.75 199 ILE A CA 1
ATOM 1583 C C . ILE A 1 199 ? -9.888 1.889 -7.273 1.00 98.75 199 ILE A C 1
ATOM 1585 O O . ILE A 1 199 ? -10.526 2.607 -6.506 1.00 98.75 199 ILE A O 1
ATOM 1589 N N . LEU A 1 200 ? -8.616 2.151 -7.592 1.00 98.62 200 LEU A N 1
ATOM 1590 C CA . LEU A 1 200 ? -7.906 3.312 -7.058 1.00 98.62 200 LEU A CA 1
ATOM 1591 C C . LEU A 1 200 ? -8.516 4.636 -7.549 1.00 98.62 200 LEU A C 1
ATOM 1593 O O . LEU A 1 200 ? -8.595 5.595 -6.784 1.00 98.62 200 LEU A O 1
ATOM 1597 N N . SER A 1 201 ? -8.963 4.704 -8.805 1.00 98.62 201 SER A N 1
ATOM 1598 C CA . SER A 1 201 ? -9.689 5.869 -9.325 1.00 98.62 201 SER A CA 1
ATOM 1599 C C . SER A 1 201 ? -11.021 6.091 -8.606 1.00 98.62 201 SER A C 1
ATOM 1601 O O . SER A 1 201 ? -11.317 7.228 -8.246 1.00 98.62 201 SER A O 1
ATOM 1603 N N . ASP A 1 202 ? -11.782 5.030 -8.328 1.00 98.69 202 ASP A N 1
ATOM 1604 C CA . ASP A 1 2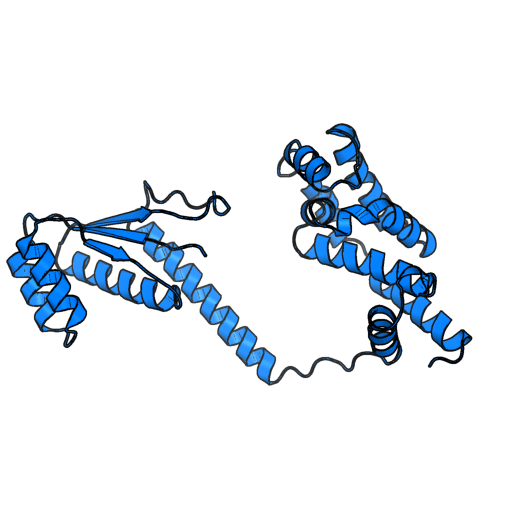02 ? -13.025 5.122 -7.553 1.00 98.69 202 ASP A CA 1
ATOM 1605 C C . ASP A 1 202 ? -12.749 5.604 -6.115 1.00 98.69 202 ASP A C 1
ATOM 1607 O O . ASP A 1 202 ? -13.472 6.448 -5.588 1.00 98.69 202 ASP A O 1
ATOM 1611 N N . ALA A 1 203 ? -11.665 5.126 -5.495 1.00 98.31 203 ALA A N 1
ATOM 1612 C CA . ALA A 1 203 ? -11.247 5.562 -4.164 1.00 98.31 203 ALA A CA 1
ATOM 1613 C C . ALA A 1 203 ? -10.862 7.049 -4.141 1.00 98.31 203 ALA A C 1
ATOM 1615 O O . ALA A 1 203 ? -11.279 7.783 -3.247 1.00 98.31 203 ALA A O 1
ATOM 1616 N N . LEU A 1 204 ? -10.121 7.511 -5.152 1.00 97.88 204 LEU A N 1
ATOM 1617 C CA . LEU A 1 204 ? -9.762 8.921 -5.310 1.00 97.88 204 LEU A CA 1
ATOM 1618 C C . LEU A 1 204 ? -11.006 9.799 -5.521 1.00 97.88 204 LEU A C 1
ATOM 1620 O O . LEU A 1 204 ? -11.097 10.890 -4.962 1.00 97.88 204 LEU A O 1
ATOM 1624 N N . GLN A 1 205 ? -11.998 9.302 -6.265 1.00 98.25 205 GLN A N 1
ATOM 1625 C CA . GLN A 1 205 ? -13.252 10.012 -6.507 1.00 98.25 205 GLN A CA 1
ATOM 1626 C C . GLN A 1 205 ? -14.041 10.279 -5.214 1.00 98.25 205 GLN A C 1
ATOM 1628 O O . GLN A 1 205 ? -14.731 11.297 -5.138 1.00 98.25 205 GLN A O 1
ATOM 1633 N N . LEU A 1 206 ? -13.921 9.427 -4.187 1.00 97.94 206 LEU A N 1
ATOM 1634 C CA . LEU A 1 206 ? -14.519 9.690 -2.872 1.00 97.94 206 LEU A CA 1
ATOM 1635 C C . LEU A 1 206 ? -13.911 10.939 -2.219 1.00 97.94 206 LEU A C 1
ATOM 1637 O O . LEU A 1 206 ? -14.655 11.800 -1.746 1.00 97.94 206 LEU A O 1
ATOM 1641 N N . LEU A 1 207 ? -12.583 11.094 -2.259 1.00 96.44 207 LEU A N 1
ATOM 1642 C CA . LEU A 1 207 ? -11.910 12.293 -1.742 1.00 96.44 207 LEU A CA 1
ATOM 1643 C C . LEU A 1 207 ? -12.333 13.538 -2.531 1.00 96.44 207 LEU A C 1
ATOM 1645 O O . LEU A 1 207 ? -12.644 14.572 -1.940 1.00 96.44 207 LEU A O 1
ATOM 1649 N N . GLU A 1 208 ? -12.435 13.422 -3.857 1.00 95.50 208 GLU A N 1
ATOM 1650 C CA . GLU A 1 208 ? -12.926 14.506 -4.718 1.00 95.50 208 GLU A CA 1
ATOM 1651 C C . GLU A 1 208 ? -14.340 14.968 -4.338 1.00 95.50 208 GLU A C 1
ATOM 1653 O O . GLU A 1 208 ? -14.628 16.162 -4.354 1.00 95.50 208 GLU A O 1
ATOM 1658 N N . THR A 1 209 ? -15.223 14.051 -3.930 1.00 94.88 209 THR A N 1
ATOM 1659 C CA . THR A 1 209 ? -16.572 14.426 -3.470 1.00 94.88 209 THR A CA 1
ATOM 1660 C C . THR A 1 209 ? -16.609 15.070 -2.083 1.00 94.88 209 THR A C 1
ATOM 1662 O O . THR A 1 209 ? -17.555 15.803 -1.794 1.00 94.88 209 THR A O 1
ATOM 1665 N N . ALA A 1 210 ? -15.607 14.819 -1.237 1.00 93.19 210 ALA A N 1
ATOM 1666 C CA . ALA A 1 210 ? -15.542 15.335 0.132 1.00 93.19 210 ALA A CA 1
ATOM 1667 C C . ALA A 1 210 ? -14.809 16.679 0.248 1.00 93.19 210 ALA A C 1
ATOM 1669 O O . ALA A 1 210 ? -15.105 17.463 1.143 1.00 93.19 210 ALA A O 1
ATOM 1670 N N . GLY A 1 211 ? -13.882 16.980 -0.660 1.00 92.31 211 GLY A N 1
ATOM 1671 C CA . GLY A 1 211 ? -13.101 18.219 -0.585 1.00 92.31 211 GLY A CA 1
ATOM 1672 C C . GLY A 1 211 ? -12.000 18.373 -1.631 1.00 92.31 211 GLY A C 1
ATOM 1673 O O . GLY A 1 211 ? -11.398 19.444 -1.705 1.00 92.31 211 GLY A O 1
ATOM 1674 N N . GLY A 1 212 ? -11.766 17.347 -2.454 1.00 93.19 212 GLY A N 1
ATOM 1675 C CA . GLY A 1 212 ? -10.657 17.303 -3.404 1.00 93.19 212 GLY A CA 1
ATOM 1676 C C . GLY A 1 212 ? -9.492 16.465 -2.884 1.00 93.19 212 GLY A C 1
ATOM 1677 O O . GLY A 1 212 ? -9.281 16.341 -1.677 1.00 93.19 212 GLY A O 1
ATOM 1678 N N . TYR A 1 213 ? -8.706 15.897 -3.793 1.00 94.25 213 TYR A N 1
ATOM 1679 C CA . TYR A 1 213 ? -7.414 15.326 -3.439 1.00 94.25 213 TYR A CA 1
ATOM 1680 C C . TYR A 1 213 ? -6.348 16.420 -3.248 1.00 94.25 213 TYR A C 1
ATOM 1682 O O . TYR A 1 213 ? -6.293 17.407 -3.982 1.00 94.25 213 TYR A O 1
ATOM 1690 N N . SER A 1 214 ? -5.458 16.216 -2.274 1.00 95.50 214 SER A N 1
ATOM 1691 C CA . SER A 1 214 ? -4.308 17.081 -1.999 1.00 95.50 214 SER A CA 1
ATOM 1692 C C . SER A 1 214 ? -3.067 16.238 -1.721 1.00 95.50 214 SER A C 1
ATOM 1694 O O . SER A 1 214 ? -3.147 15.223 -1.038 1.00 95.50 214 SER A O 1
ATOM 1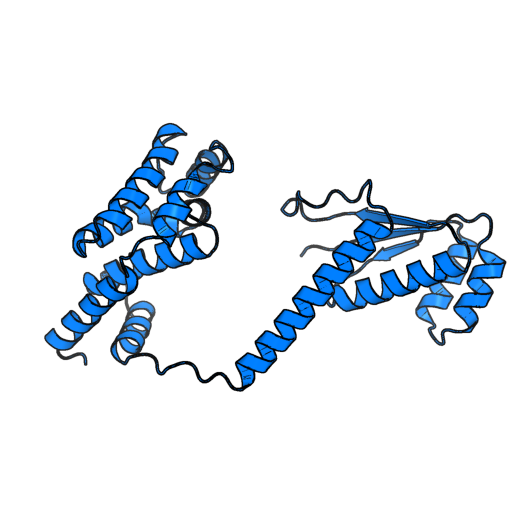696 N N . THR A 1 215 ? -1.892 16.672 -2.172 1.00 95.06 215 THR A N 1
ATOM 1697 C CA . THR A 1 215 ? -0.614 16.077 -1.737 1.00 95.06 215 THR A CA 1
ATOM 1698 C C . THR A 1 215 ? -0.206 16.551 -0.337 1.00 95.06 215 THR A C 1
ATOM 1700 O O . THR A 1 215 ? 0.772 16.067 0.212 1.00 95.06 215 THR A O 1
ATOM 1703 N N . ASP A 1 216 ? -0.941 17.487 0.269 1.00 96.06 216 ASP A N 1
ATOM 1704 C CA . ASP A 1 216 ? -0.762 17.854 1.674 1.00 96.06 216 ASP A CA 1
ATOM 1705 C C . ASP A 1 216 ? -1.492 16.855 2.582 1.00 96.06 216 ASP A C 1
ATOM 1707 O O . ASP A 1 216 ? -2.717 16.700 2.519 1.00 96.06 216 ASP A O 1
ATOM 1711 N N . ARG A 1 217 ? -0.727 16.191 3.449 1.00 95.19 217 ARG A N 1
ATOM 1712 C CA . ARG A 1 217 ? -1.232 15.161 4.356 1.00 95.19 217 ARG A CA 1
ATOM 1713 C C . ARG A 1 217 ? -2.294 15.672 5.329 1.00 95.19 217 ARG A C 1
ATOM 1715 O O . ARG A 1 217 ? -3.256 14.952 5.581 1.00 95.19 217 ARG A O 1
ATOM 1722 N N . GLU A 1 218 ? -2.136 16.870 5.889 1.00 95.69 218 GLU A N 1
ATOM 1723 C CA . GLU A 1 218 ? -3.101 17.399 6.862 1.00 95.69 218 GLU A CA 1
ATOM 1724 C C . GLU A 1 218 ? -4.445 17.682 6.183 1.00 95.69 218 GLU A C 1
ATOM 1726 O O . GLU A 1 218 ? -5.498 17.337 6.721 1.00 95.69 218 GLU A O 1
ATOM 1731 N N . VAL A 1 219 ? -4.405 18.210 4.955 1.00 96.38 219 VAL A N 1
ATOM 1732 C CA . VAL A 1 219 ? -5.604 18.431 4.132 1.00 96.38 219 VAL A CA 1
ATOM 1733 C C . VAL A 1 219 ? -6.287 17.107 3.783 1.00 96.38 219 VAL A C 1
ATOM 1735 O O . VAL A 1 219 ? -7.516 17.011 3.842 1.00 96.38 219 VAL A O 1
ATOM 1738 N N . ARG A 1 220 ? -5.517 16.057 3.458 1.00 95.50 220 ARG A N 1
ATOM 1739 C CA . ARG A 1 220 ? -6.096 14.726 3.224 1.00 95.50 220 ARG A CA 1
ATOM 1740 C C . ARG A 1 220 ? -6.743 14.155 4.471 1.00 95.50 220 ARG A C 1
ATOM 1742 O O . ARG A 1 220 ? -7.865 13.691 4.364 1.00 95.50 220 ARG A O 1
ATOM 1749 N N . TRP A 1 221 ? -6.107 14.240 5.638 1.00 95.44 221 TRP A N 1
ATOM 1750 C CA . TRP A 1 221 ? -6.709 13.780 6.895 1.00 95.44 221 TRP A CA 1
ATOM 1751 C C . TRP A 1 221 ? -8.048 14.444 7.175 1.00 95.44 221 TRP A C 1
ATOM 1753 O O . TRP A 1 221 ? -9.012 13.769 7.538 1.00 95.44 221 TRP A O 1
ATOM 1763 N N . GLU A 1 222 ? -8.123 15.761 6.986 1.00 96.44 222 GLU A N 1
ATOM 1764 C CA . GLU A 1 222 ? -9.378 16.485 7.137 1.00 96.44 222 GLU A CA 1
ATOM 1765 C C . GLU A 1 222 ? -10.424 15.978 6.135 1.00 96.44 222 GLU A C 1
ATOM 1767 O O . GLU A 1 222 ? -11.545 15.670 6.535 1.00 96.44 222 GLU A O 1
ATOM 1772 N N . THR A 1 223 ? -10.043 15.796 4.870 1.00 96.25 223 THR A N 1
ATOM 1773 C CA . THR A 1 223 ? -10.931 15.297 3.808 1.00 96.25 223 THR A CA 1
ATOM 1774 C C . THR A 1 223 ? -11.422 13.872 4.090 1.00 96.25 223 THR A C 1
ATOM 1776 O O . THR A 1 223 ? -12.626 13.621 4.063 1.00 96.25 223 THR A O 1
ATOM 1779 N N . THR A 1 224 ? -10.524 12.943 4.435 1.00 95.00 224 THR A N 1
ATOM 1780 C CA . THR A 1 224 ? -10.862 11.560 4.801 1.00 95.00 224 THR A CA 1
ATOM 1781 C C . THR A 1 224 ? -11.797 11.531 6.012 1.00 95.00 224 THR A C 1
ATOM 1783 O O . THR A 1 224 ? -12.748 10.756 6.029 1.00 95.00 224 THR A O 1
ATOM 1786 N N . SER A 1 225 ? -11.593 12.409 7.004 1.00 94.31 225 SER A N 1
ATOM 1787 C CA . SER A 1 225 ? -12.433 12.467 8.212 1.00 94.31 225 SER A CA 1
ATOM 1788 C C . SER A 1 225 ? -13.876 12.928 7.967 1.00 94.31 225 SER A C 1
ATOM 1790 O O . SER A 1 225 ? -14.733 12.735 8.830 1.00 94.31 225 SER A O 1
ATOM 1792 N N . GLN A 1 226 ? -14.149 13.541 6.811 1.00 96.06 226 GLN A N 1
ATOM 1793 C CA . GLN A 1 226 ? -15.494 13.954 6.402 1.00 96.06 226 GLN A CA 1
ATOM 1794 C C . GLN A 1 226 ? -16.270 12.833 5.700 1.00 96.06 226 GLN A C 1
ATOM 1796 O O . GLN A 1 226 ? -17.491 12.932 5.557 1.00 96.06 226 GLN A O 1
ATOM 1801 N N . LEU A 1 227 ? -15.586 11.774 5.260 1.00 96.62 227 LEU A N 1
ATOM 1802 C CA . LEU A 1 227 ? -16.227 10.601 4.681 1.00 96.62 227 LEU A CA 1
ATOM 1803 C C . LEU A 1 227 ? -16.939 9.781 5.765 1.00 96.62 227 LEU A C 1
ATOM 1805 O O . LEU A 1 227 ? -16.603 9.835 6.949 1.00 96.62 227 LEU A O 1
ATOM 1809 N N . ALA A 1 228 ? -17.932 8.993 5.350 1.00 96.81 228 ALA A N 1
ATOM 1810 C CA . ALA A 1 228 ? -18.504 7.976 6.225 1.00 96.81 228 ALA A CA 1
ATOM 1811 C C . ALA A 1 228 ? -17.418 6.962 6.633 1.00 96.81 228 ALA A C 1
ATOM 1813 O O . ALA A 1 228 ? -16.534 6.645 5.837 1.00 96.81 228 ALA A O 1
ATOM 1814 N N . GLU A 1 229 ? -17.500 6.431 7.857 1.00 92.19 229 GLU A N 1
ATOM 1815 C CA . GLU A 1 229 ? -16.512 5.482 8.401 1.00 92.19 229 GLU A CA 1
ATOM 1816 C C . GLU A 1 229 ? -16.330 4.241 7.507 1.00 92.19 229 GLU A C 1
ATOM 1818 O O . GLU A 1 229 ? -15.238 3.685 7.413 1.00 92.19 229 GLU A O 1
ATOM 1823 N N . ASP A 1 230 ? -17.384 3.841 6.797 1.00 96.25 230 ASP A N 1
ATOM 1824 C CA . ASP A 1 230 ? -17.428 2.694 5.896 1.00 96.25 230 ASP A CA 1
ATOM 1825 C C . ASP A 1 230 ? -17.272 3.054 4.407 1.00 96.25 230 ASP A C 1
ATOM 1827 O O . ASP A 1 230 ? -17.411 2.172 3.557 1.00 96.25 230 ASP A O 1
ATOM 1831 N N . ALA A 1 231 ? -16.934 4.305 4.068 1.00 97.94 231 ALA A N 1
ATOM 1832 C CA . ALA A 1 231 ? -16.888 4.785 2.682 1.00 97.94 231 ALA A CA 1
ATOM 1833 C C . ALA A 1 231 ? -15.959 3.964 1.767 1.00 97.94 231 ALA A C 1
ATOM 1835 O O . ALA A 1 231 ? -16.225 3.831 0.574 1.00 97.94 231 ALA A O 1
ATOM 1836 N N . PHE A 1 232 ? -14.885 3.382 2.314 1.00 98.25 232 PHE A N 1
ATOM 1837 C CA . PHE A 1 232 ? -13.934 2.562 1.556 1.00 98.25 232 PHE A CA 1
ATOM 1838 C C . PHE A 1 232 ? -14.210 1.057 1.612 1.00 98.25 232 PHE A C 1
ATOM 1840 O O . PHE A 1 232 ? -13.498 0.303 0.953 1.00 98.25 232 PHE A O 1
ATOM 1847 N N . THR A 1 233 ? -15.196 0.591 2.383 1.00 98.12 233 THR A N 1
ATOM 1848 C CA . THR A 1 233 ? -15.402 -0.844 2.650 1.00 98.12 233 THR A CA 1
ATOM 1849 C C . THR A 1 233 ? -15.561 -1.652 1.364 1.00 98.12 233 THR A C 1
ATOM 1851 O O . THR A 1 233 ? -14.809 -2.599 1.145 1.00 98.12 233 THR A O 1
ATOM 1854 N N . GLU A 1 234 ? -16.454 -1.232 0.465 1.00 98.31 234 GLU A N 1
ATOM 1855 C CA . GLU A 1 234 ? -16.677 -1.922 -0.814 1.00 98.31 234 GLU A CA 1
ATOM 1856 C C . GLU A 1 234 ? -15.421 -1.916 -1.703 1.00 98.31 234 GLU A C 1
ATOM 1858 O O . GLU A 1 234 ? -15.098 -2.908 -2.356 1.00 98.31 234 GLU A O 1
ATOM 1863 N N . LEU A 1 235 ? -14.669 -0.813 -1.713 1.00 98.56 235 LEU A N 1
ATOM 1864 C CA . LEU A 1 235 ? -13.445 -0.685 -2.509 1.00 98.56 235 LEU A CA 1
ATOM 1865 C C . LEU A 1 235 ? -12.321 -1.570 -1.969 1.00 98.56 235 LEU A C 1
ATOM 1867 O O . LEU A 1 235 ? -11.615 -2.206 -2.752 1.00 98.56 235 LEU A O 1
ATOM 1871 N N . ASN A 1 236 ? -12.186 -1.659 -0.645 1.00 98.31 236 ASN A N 1
ATOM 1872 C CA . ASN A 1 236 ? -11.264 -2.582 0.008 1.00 98.31 236 ASN A CA 1
ATOM 1873 C C . ASN A 1 236 ? -11.614 -4.028 -0.365 1.00 98.31 236 ASN A C 1
ATOM 1875 O O . ASN A 1 236 ? -10.742 -4.780 -0.789 1.00 98.31 236 ASN A O 1
ATOM 1879 N N . GLU A 1 237 ? -12.893 -4.405 -0.287 1.00 98.19 237 GLU A N 1
ATOM 1880 C CA . GLU A 1 237 ? -13.357 -5.742 -0.674 1.00 98.19 237 GLU A CA 1
ATOM 1881 C C . GLU A 1 237 ? -13.088 -6.044 -2.151 1.00 98.19 237 GLU A C 1
ATOM 1883 O O . GLU A 1 237 ? -12.578 -7.118 -2.475 1.00 98.19 237 GLU A O 1
ATOM 1888 N N . ARG A 1 238 ? -13.372 -5.102 -3.057 1.00 98.38 238 ARG A N 1
ATOM 1889 C CA . ARG A 1 238 ? -13.041 -5.238 -4.485 1.00 98.38 238 ARG A CA 1
ATOM 1890 C C . ARG A 1 238 ? -11.541 -5.434 -4.693 1.00 98.38 238 ARG A C 1
ATOM 1892 O O . ARG A 1 238 ? -11.148 -6.308 -5.460 1.00 98.38 238 ARG A O 1
ATOM 1899 N N . TYR A 1 239 ? -10.709 -4.663 -3.992 1.00 98.31 239 TYR A N 1
ATOM 1900 C CA . TYR A 1 239 ? -9.256 -4.781 -4.081 1.00 98.31 239 TYR A CA 1
ATOM 1901 C C . TYR A 1 239 ? -8.755 -6.131 -3.562 1.00 98.31 239 TYR A C 1
ATOM 1903 O O . TYR A 1 239 ? -7.947 -6.774 -4.222 1.00 98.31 239 TYR A O 1
ATOM 1911 N N . TYR A 1 240 ? -9.248 -6.607 -2.418 1.00 96.69 240 TYR A N 1
ATOM 1912 C CA . TYR A 1 240 ? -8.830 -7.896 -1.858 1.00 96.69 240 TYR A CA 1
ATOM 1913 C C . TYR A 1 240 ? -9.270 -9.094 -2.703 1.00 96.69 240 TYR A C 1
ATOM 1915 O O . TYR A 1 240 ? -8.609 -10.131 -2.679 1.00 96.69 240 TYR A O 1
ATOM 1923 N N . ASN A 1 241 ? -10.363 -8.951 -3.451 1.00 97.25 241 ASN A N 1
ATOM 1924 C CA . ASN A 1 241 ? -10.898 -9.995 -4.320 1.00 97.25 241 ASN A CA 1
ATOM 1925 C C . ASN A 1 241 ? -10.390 -9.913 -5.768 1.00 97.25 241 ASN A C 1
ATOM 1927 O O . ASN A 1 241 ? -10.822 -10.715 -6.599 1.00 97.25 241 ASN A O 1
ATOM 1931 N N . THR A 1 242 ? -9.492 -8.975 -6.091 1.00 95.69 242 THR A N 1
ATOM 1932 C CA . THR A 1 242 ? -8.881 -8.944 -7.424 1.00 95.69 242 THR A CA 1
ATOM 1933 C C . THR A 1 242 ? -8.032 -10.194 -7.664 1.00 95.69 242 THR A C 1
ATOM 1935 O O . THR A 1 242 ? -7.330 -10.675 -6.773 1.00 95.69 242 THR A O 1
ATOM 1938 N N . ALA A 1 243 ? -8.077 -10.719 -8.889 1.00 93.31 243 ALA A N 1
ATOM 1939 C CA . ALA A 1 243 ? -7.185 -11.793 -9.324 1.00 93.31 243 ALA A CA 1
ATOM 1940 C C . ALA A 1 243 ? -5.811 -11.262 -9.782 1.00 93.31 243 ALA A C 1
ATOM 1942 O O . ALA A 1 243 ? -4.892 -12.050 -10.015 1.00 93.31 243 ALA A O 1
ATOM 1943 N N . GLU A 1 244 ? -5.669 -9.941 -9.938 1.00 93.31 244 GLU A N 1
ATOM 1944 C CA . GLU A 1 244 ? -4.441 -9.307 -10.410 1.00 93.31 244 GLU A CA 1
ATOM 1945 C C . GLU A 1 244 ? -3.353 -9.300 -9.323 1.00 93.31 244 GLU A C 1
ATOM 1947 O O . GLU A 1 244 ? -3.434 -8.586 -8.322 1.00 93.31 244 GLU A O 1
ATOM 1952 N N . ASP A 1 245 ? -2.263 -10.037 -9.550 1.00 96.25 245 ASP A N 1
ATOM 1953 C CA . ASP A 1 245 ? -1.041 -9.926 -8.746 1.00 96.25 245 ASP A CA 1
ATOM 1954 C C . ASP A 1 245 ? -0.205 -8.719 -9.201 1.00 96.25 245 ASP A C 1
ATOM 1956 O O . ASP A 1 245 ? 0.837 -8.856 -9.845 1.00 96.25 245 ASP A O 1
ATOM 1960 N N . VAL A 1 246 ? -0.687 -7.512 -8.901 1.00 97.38 246 VAL A N 1
ATOM 1961 C CA . VAL A 1 246 ? -0.085 -6.253 -9.380 1.00 97.38 246 VAL A CA 1
ATOM 1962 C C . VAL A 1 246 ? 1.369 -6.072 -8.950 1.00 97.38 246 VAL A C 1
ATOM 1964 O O . VAL A 1 246 ? 2.190 -5.584 -9.726 1.00 97.38 246 VAL A O 1
ATOM 1967 N N . VAL A 1 247 ? 1.719 -6.523 -7.741 1.00 97.69 247 VAL A N 1
ATOM 1968 C CA . VAL A 1 247 ? 3.099 -6.465 -7.239 1.00 97.69 247 VAL A CA 1
ATOM 1969 C C . VAL A 1 247 ? 3.974 -7.474 -7.973 1.00 97.69 247 VAL A C 1
ATOM 1971 O O . VAL A 1 247 ? 5.086 -7.124 -8.361 1.00 97.69 247 VAL A O 1
ATOM 1974 N N . GLY A 1 248 ? 3.490 -8.696 -8.213 1.00 97.12 248 GLY A N 1
ATOM 1975 C CA . GLY A 1 248 ? 4.230 -9.679 -8.999 1.00 97.12 248 GLY A CA 1
ATOM 1976 C C . GLY A 1 248 ? 4.389 -9.283 -10.467 1.00 97.12 248 GLY A C 1
ATOM 1977 O O . GLY A 1 248 ? 5.454 -9.506 -11.035 1.00 97.12 248 GLY A O 1
ATOM 1978 N N . ILE A 1 249 ? 3.376 -8.664 -11.086 1.00 98.06 249 ILE A N 1
ATOM 1979 C CA . ILE A 1 249 ? 3.475 -8.123 -12.453 1.00 98.06 249 ILE A CA 1
ATOM 1980 C C . ILE A 1 249 ? 4.551 -7.036 -12.509 1.00 98.06 249 ILE A C 1
ATOM 1982 O O . ILE A 1 249 ? 5.467 -7.140 -13.323 1.00 98.06 249 ILE A O 1
ATOM 1986 N N . ALA A 1 250 ? 4.478 -6.035 -11.627 1.00 98.25 250 ALA A N 1
ATOM 1987 C CA . ALA A 1 250 ? 5.459 -4.955 -11.588 1.00 98.25 250 ALA A CA 1
ATOM 1988 C C . ALA A 1 250 ? 6.878 -5.479 -11.315 1.00 98.25 250 ALA A C 1
ATOM 1990 O O . ALA A 1 250 ? 7.834 -5.021 -11.934 1.00 98.25 250 ALA A O 1
ATOM 1991 N N . PHE A 1 251 ? 7.019 -6.479 -10.439 1.00 98.38 251 PHE A N 1
ATOM 1992 C CA . PHE A 1 251 ? 8.320 -7.064 -10.125 1.00 98.38 251 PHE A CA 1
ATOM 1993 C C . PHE A 1 251 ? 8.934 -7.812 -11.312 1.00 98.38 251 PHE A C 1
ATOM 1995 O O . PHE A 1 251 ? 10.122 -7.656 -11.571 1.00 98.38 251 PHE A O 1
ATOM 2002 N N . ARG A 1 252 ? 8.133 -8.551 -12.090 1.00 98.12 252 ARG A N 1
ATOM 2003 C CA . ARG A 1 252 ? 8.622 -9.221 -13.307 1.00 98.12 252 ARG A CA 1
ATOM 2004 C C . ARG A 1 252 ? 9.160 -8.240 -14.349 1.00 98.12 252 ARG A C 1
ATOM 2006 O O . ARG A 1 252 ? 10.057 -8.600 -15.101 1.00 98.12 252 ARG A O 1
ATOM 2013 N N . LEU A 1 253 ? 8.638 -7.011 -14.400 1.00 98.25 253 LEU A N 1
ATOM 2014 C CA . LEU A 1 253 ? 9.196 -5.967 -15.265 1.00 98.25 253 LEU A CA 1
ATOM 2015 C C . LEU A 1 253 ? 10.561 -5.483 -14.766 1.00 98.25 253 LEU A C 1
ATOM 2017 O O . LEU A 1 253 ? 11.447 -5.258 -15.579 1.00 98.25 253 LEU A O 1
ATOM 2021 N N . VAL A 1 254 ? 10.752 -5.379 -13.446 1.00 98.38 254 VAL A N 1
ATOM 2022 C CA . VAL A 1 254 ? 12.074 -5.087 -12.862 1.00 98.38 254 VAL A CA 1
ATOM 2023 C C . VAL A 1 254 ? 13.070 -6.193 -13.208 1.00 98.38 254 VAL A C 1
ATOM 2025 O O . VAL A 1 254 ? 14.187 -5.903 -13.623 1.00 98.38 254 VAL A O 1
ATOM 2028 N N . GLU A 1 255 ? 12.662 -7.460 -13.075 1.00 98.25 255 GLU A N 1
ATOM 2029 C CA . GLU A 1 255 ? 13.497 -8.610 -13.445 1.00 98.25 255 GLU A CA 1
ATOM 2030 C C . GLU A 1 255 ? 13.899 -8.564 -14.923 1.00 98.25 255 GLU A C 1
ATOM 2032 O O . GLU A 1 255 ? 15.084 -8.670 -15.234 1.00 98.25 255 GLU A O 1
ATOM 2037 N N . ALA A 1 256 ? 12.939 -8.330 -15.822 1.00 98.19 256 ALA A N 1
ATOM 2038 C CA . ALA A 1 256 ? 13.199 -8.239 -17.256 1.00 98.19 256 ALA A CA 1
ATOM 2039 C C . ALA A 1 256 ? 14.156 -7.087 -17.615 1.00 98.19 256 ALA A C 1
ATOM 2041 O O . ALA A 1 256 ? 15.062 -7.276 -18.430 1.00 98.19 256 ALA A O 1
ATOM 2042 N N . ASP A 1 257 ? 13.995 -5.914 -16.994 1.00 98.31 257 ASP A N 1
ATOM 2043 C CA . ASP A 1 257 ? 14.892 -4.776 -17.215 1.00 98.31 257 ASP A CA 1
ATOM 2044 C C . ASP A 1 257 ? 16.314 -5.103 -16.744 1.00 98.31 257 ASP A C 1
ATOM 2046 O O . ASP A 1 257 ? 17.277 -4.886 -17.482 1.00 98.31 257 ASP A O 1
ATOM 2050 N N . TYR A 1 258 ? 16.461 -5.702 -15.560 1.00 98.44 258 TYR A N 1
ATOM 2051 C CA . TYR A 1 258 ? 17.769 -6.109 -15.053 1.00 98.44 258 TYR A CA 1
ATOM 2052 C C . TYR A 1 258 ? 18.458 -7.155 -15.932 1.00 98.44 258 TYR A C 1
ATOM 2054 O O . TYR A 1 258 ? 19.662 -7.041 -16.159 1.00 98.44 258 TYR A O 1
ATOM 2062 N N . GLU A 1 259 ? 17.726 -8.148 -16.444 1.00 98.00 259 GLU A N 1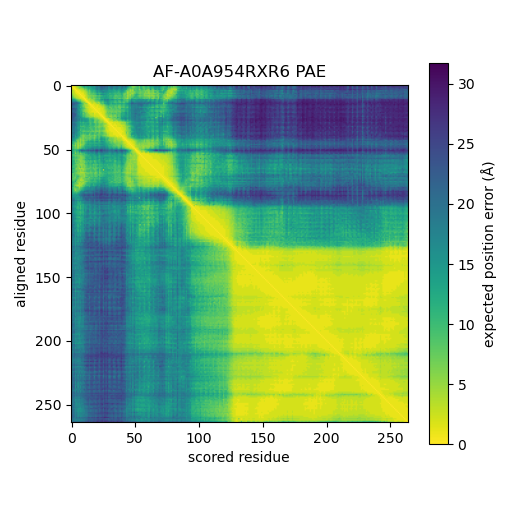
ATOM 2063 C CA . GLU A 1 259 ? 18.269 -9.122 -17.398 1.00 98.00 259 GLU A CA 1
ATOM 2064 C C . GLU A 1 259 ? 18.736 -8.434 -18.690 1.00 98.00 259 GLU A C 1
ATOM 2066 O O . GLU A 1 259 ? 19.818 -8.732 -19.202 1.00 98.00 259 GLU A O 1
ATOM 2071 N N . SER A 1 260 ? 17.955 -7.478 -19.204 1.00 98.12 260 SER A N 1
ATOM 2072 C CA . SER A 1 260 ? 18.283 -6.753 -20.438 1.00 98.12 260 SER A CA 1
ATOM 2073 C C . SER A 1 260 ? 19.518 -5.853 -20.305 1.00 98.12 260 SER A C 1
ATOM 2075 O O . SER A 1 260 ? 20.295 -5.727 -21.253 1.00 98.12 260 SER A O 1
ATOM 2077 N N . GLU A 1 261 ? 19.734 -5.293 -19.114 1.00 97.88 261 GLU A N 1
ATOM 2078 C CA . GLU A 1 261 ? 20.870 -4.430 -18.772 1.00 97.88 261 GLU A CA 1
ATOM 2079 C C . GLU A 1 261 ? 22.091 -5.226 -18.261 1.00 97.88 261 GLU A C 1
ATOM 2081 O O . GLU A 1 261 ? 23.137 -4.647 -17.963 1.00 97.88 261 GLU A O 1
ATOM 2086 N N . GLY A 1 262 ? 21.989 -6.559 -18.161 1.00 97.56 262 GLY A N 1
ATOM 2087 C CA . GLY A 1 262 ? 23.074 -7.429 -17.689 1.00 97.56 262 GLY A CA 1
ATOM 2088 C C . GLY A 1 262 ? 23.411 -7.252 -16.205 1.00 97.56 262 GLY A C 1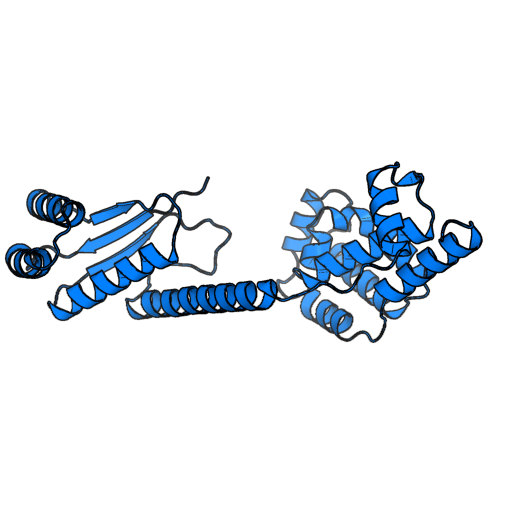
ATOM 2089 O O . GLY A 1 262 ? 24.571 -7.385 -15.810 1.00 97.56 262 GLY A O 1
ATOM 2090 N N . LEU A 1 263 ? 22.410 -6.905 -15.393 1.00 95.69 263 LEU A N 1
ATOM 2091 C CA . LEU A 1 263 ? 22.529 -6.724 -13.945 1.00 95.69 263 LEU A CA 1
ATOM 2092 C C . LEU A 1 263 ? 22.258 -8.012 -13.143 1.00 95.69 263 LEU A C 1
ATOM 2094 O O . LEU A 1 263 ? 22.584 -8.061 -11.953 1.00 95.69 263 LEU A O 1
ATOM 2098 N N . LEU A 1 264 ? 21.678 -9.033 -13.786 1.00 92.94 264 LEU A N 1
ATOM 2099 C CA . LEU A 1 264 ? 21.450 -10.393 -13.275 1.00 92.94 264 LEU A CA 1
ATOM 2100 C C . LEU A 1 264 ? 22.245 -11.409 -14.097 1.00 92.94 264 LEU A C 1
ATOM 2102 O O . LEU A 1 264 ? 22.812 -12.332 -13.466 1.00 92.94 264 LEU A O 1
#

Solvent-accessible surface area (backbone atoms only — not comparable to full-atom values): 15260 Å² total; per-residue (Å²): 138,90,67,44,38,41,34,41,38,59,63,74,89,68,39,73,75,53,50,55,62,60,50,74,76,50,98,46,71,68,62,54,54,52,52,55,49,38,73,72,64,78,52,66,48,71,48,78,52,75,84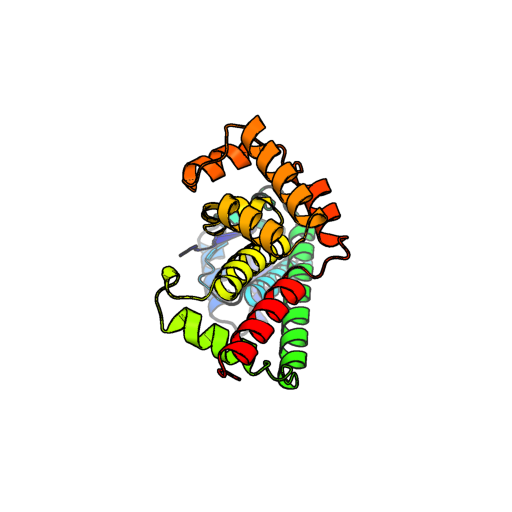,88,53,71,65,61,55,47,51,52,46,52,54,51,50,54,52,34,51,76,70,70,48,66,69,49,65,42,62,47,67,74,64,77,94,47,79,90,66,72,45,94,74,56,49,73,66,53,55,52,50,56,46,52,51,54,50,50,54,50,50,52,50,52,51,49,52,57,60,48,70,79,55,74,74,76,82,75,52,69,61,55,55,50,48,60,46,46,69,72,75,47,60,78,86,76,49,55,71,42,51,49,33,29,51,41,46,42,51,46,50,53,27,34,74,72,54,26,58,63,39,24,48,57,36,77,67,28,53,44,51,68,61,29,47,51,28,29,57,76,69,68,40,60,68,64,36,50,47,53,51,55,56,50,50,54,34,47,75,59,70,41,81,52,69,47,54,70,61,29,43,57,28,60,68,69,47,60,95,63,71,48,51,69,53,42,52,55,61,73,68,52,87,73,56,63,57,61,54,29,44,51,46,35,44,52,51,33,54,74,72,68,76,110